Protein AF-0000000084444854 (afdb_homodimer)

Solvent-accessible surface area (backbone atoms only — not comparable to full-atom values): 15148 Å² total; per-residue (Å²): 129,87,71,77,66,32,36,63,77,62,38,41,63,84,70,70,62,35,53,44,76,38,31,37,17,56,52,34,39,50,26,59,75,70,32,40,51,60,35,47,22,41,43,48,81,48,72,63,18,34,37,36,54,61,34,46,37,55,63,28,33,34,64,50,42,51,25,71,71,42,32,32,62,78,41,35,44,68,79,58,69,66,44,46,37,80,36,42,50,64,59,51,50,51,50,23,60,76,65,59,43,58,61,30,48,18,23,44,96,87,64,28,52,55,26,38,38,39,48,50,56,47,42,61,63,69,48,49,90,54,60,71,54,36,53,54,45,47,44,62,51,45,42,69,24,112,126,87,70,79,64,33,34,63,75,65,40,42,63,85,70,70,61,36,53,44,77,36,32,35,16,57,52,33,38,51,25,58,74,70,40,39,48,61,35,46,23,41,44,49,80,47,72,63,19,34,36,36,55,62,33,45,37,54,63,26,32,35,66,49,43,52,26,71,70,44,33,32,61,79,42,36,45,68,78,58,68,66,45,47,36,80,36,41,51,64,57,51,50,50,51,23,56,76,66,50,42,57,61,29,49,18,22,44,96,85,61,26,52,54,26,38,39,39,48,46,55,47,41,60,63,68,50,55,88,56,58,72,54,37,52,53,44,43,49,60,49,42,39,69,30,106

Secondary structure (DSSP, 8-state):
-----BGGGTSB-----B-TTSBHHHHHHHHHHHT-SEEEEE-SS-EEEEEEHHHHIIIIITTT--TTTSBGGGTSBSSPP-EETTSBHHHHHHHHHHHT-SEEEEE-TTS-EEEEEEHHHHHHHHS-S-HHHHHHHHHHHHTTT-/-----BGGGTSB-----B-TTSBHHHHHHHHHHHT-SEEEEE-SS-EEEEEEHHHHIIIIITTT--TTTSBGGGTSBSSPP-EETTSBHHHHHHHHHHHT-SEEEEE-TTS-EEEEEEHHHHHHHHS-S-HHHHHHHHHHHHTTT-

InterPro domains:
  IPR000644 CBS domain [PF00571] (7-60)
  IPR000644 CBS domain [PF00571] (72-126)
  IPR000644 CBS domain [PS51371] (11-67)
  IPR000644 CBS domain [PS51371] (76-133)
  IPR000644 CBS domain [SM00116] (14-61)
  IPR000644 CBS domain [SM00116] (79-127)
  IPR046342 CBS domain superfamily [G3DSA:3.10.580.10] (1-144)
  IPR046342 CBS domain superfamily [SSF54631] (5-126)
  IPR051257 Diverse Function CBS-Domain-Containing Protein [PTHR43080] (5-129)

Sequence (292 aa):
MSAALRVTDIMATEVEFVAPDAPVREAAELMGEIEVGALPVGSPERLEGIVTDRDILYRLVARGLDPNRIQVREVMSRPAVTCREGDTLHAAMDLMAAHHLRRLPVTNEAGQVAGWLTLADLSRHLLVEDAPLQEALRRLTEGGEAMSAALRVTDIMATEVEFVAPDAPVREAAELMGEIEVGALPVGSPERLEGIVTDRDILYRLVARGLDPNRIQVREVMSRPAVTCREGDTLHAAMDLMAAHHLRRLPVTNEAGQVAGWLTLADLSRHLLVEDAPLQEALRRLTEGGEA

Radius of gyration: 19.45 Å; Cα contacts (8 Å, |Δi|>4): 589; chains: 2; bounding box: 60×56×34 Å

Nearest PDB structures (foldseek):
  4fry-assembly1_A  TM=9.351E-01  e=1.975E-11  Burkholderia ambifaria MC40-6
  5nmu-assembly1_C-2  TM=8.456E-01  e=1.222E-11  Microcystis aeruginosa PCC 7806
  2rc3-assembly1_D  TM=9.375E-01  e=1.544E-10  Nitrosomonas europaea ATCC 19718
  2p9m-assembly1_A  TM=9.016E-01  e=7.264E-11  Methanocaldococcus jannaschii DSM 2661
  2p9m-assembly2_C  TM=9.072E-01  e=1.654E-10  Methanocaldococcus jannaschii DSM 2661

pLDDT: mean 85.99, std 18.76, range [28.3, 98.88]

Structure (mmCIF, N/CA/C/O backbone):
data_AF-0000000084444854-model_v1
#
loop_
_entity.id
_entity.type
_entity.pdbx_description
1 polymer 'CBS domain-containing protein'
#
loop_
_atom_site.group_PDB
_atom_site.id
_atom_site.type_symbol
_atom_site.label_atom_id
_atom_site.labe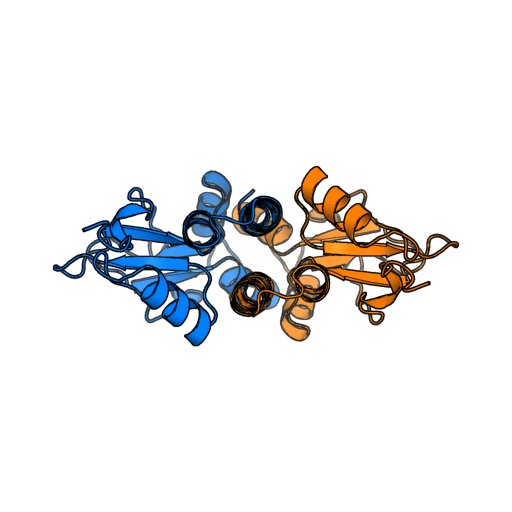l_alt_id
_atom_site.label_comp_id
_atom_site.label_asym_id
_atom_site.label_entity_id
_atom_site.label_seq_id
_atom_site.pdbx_PDB_ins_code
_atom_site.Cartn_x
_atom_site.Cartn_y
_atom_site.Cartn_z
_atom_site.occupancy
_atom_site.B_iso_or_equiv
_atom_site.auth_seq_id
_atom_site.auth_comp_id
_atom_site.auth_asym_id
_atom_site.auth_atom_id
_atom_site.pdbx_PDB_model_num
ATOM 1 N N . MET A 1 1 ? 19.281 33.062 8.508 1 38.41 1 MET A N 1
ATOM 2 C CA . MET A 1 1 ? 19.156 31.844 9.305 1 38.41 1 MET A CA 1
ATOM 3 C C . MET A 1 1 ? 18.297 30.812 8.594 1 38.41 1 MET A C 1
ATOM 5 O O . MET A 1 1 ? 17.172 31.109 8.188 1 38.41 1 MET A O 1
ATOM 9 N N . SER A 1 2 ? 18.719 29.906 7.777 1 46.72 2 SER A N 1
ATOM 10 C CA . SER A 1 2 ? 18.031 29 6.855 1 46.72 2 SER A CA 1
ATOM 11 C C . SER A 1 2 ? 16.953 28.188 7.57 1 46.72 2 SER A C 1
ATOM 13 O O . SER A 1 2 ? 17.25 27.406 8.477 1 46.72 2 SER A O 1
ATOM 15 N N . ALA A 1 3 ? 15.805 28.797 7.992 1 59.06 3 ALA A N 1
ATOM 16 C CA . ALA A 1 3 ? 14.773 28.266 8.883 1 59.06 3 ALA A CA 1
ATOM 17 C C . ALA A 1 3 ? 14.453 26.812 8.555 1 59.06 3 ALA A C 1
ATOM 19 O O . ALA A 1 3 ? 14.531 26.391 7.398 1 59.06 3 ALA A O 1
ATOM 20 N N . ALA A 1 4 ? 14.703 25.891 9.492 1 76.38 4 ALA A N 1
ATOM 21 C CA . ALA A 1 4 ? 14.422 24.469 9.352 1 76.38 4 ALA A CA 1
ATOM 22 C C . ALA A 1 4 ? 13.047 24.234 8.734 1 76.38 4 ALA A C 1
ATOM 24 O O . ALA A 1 4 ? 12.078 24.922 9.086 1 76.38 4 ALA A O 1
ATOM 25 N N . LEU A 1 5 ? 12.938 23.562 7.613 1 86.69 5 LEU A N 1
ATOM 26 C CA . LEU A 1 5 ? 11.695 23.25 6.926 1 86.69 5 LEU A CA 1
ATOM 27 C C . LEU A 1 5 ? 10.656 22.703 7.906 1 86.69 5 LEU A C 1
ATOM 29 O O . LEU A 1 5 ? 11 21.969 8.844 1 86.69 5 LEU A O 1
ATOM 33 N N . ARG A 1 6 ? 9.477 23.312 7.738 1 95.5 6 ARG A N 1
ATOM 34 C CA . ARG A 1 6 ? 8.344 22.844 8.531 1 95.5 6 ARG A CA 1
ATOM 35 C C . ARG A 1 6 ? 7.367 22.047 7.684 1 95.5 6 ARG A C 1
ATOM 37 O O . ARG A 1 6 ? 7.48 22.016 6.453 1 95.5 6 ARG A O 1
ATOM 44 N N . VAL A 1 7 ? 6.441 21.344 8.312 1 96.56 7 VAL A N 1
ATOM 45 C CA . VAL A 1 7 ? 5.43 20.516 7.652 1 96.56 7 VAL A CA 1
ATOM 46 C C . VAL A 1 7 ? 4.645 21.359 6.656 1 96.56 7 VAL A C 1
ATOM 48 O O . VAL A 1 7 ? 4.383 20.938 5.531 1 96.56 7 VAL A O 1
ATOM 51 N N . THR A 1 8 ? 4.375 22.578 7.039 1 96.19 8 THR A N 1
ATOM 52 C CA . THR A 1 8 ? 3.59 23.469 6.203 1 96.19 8 THR A CA 1
ATOM 53 C C . THR A 1 8 ? 4.305 23.75 4.879 1 96.19 8 THR A C 1
ATOM 55 O O . THR A 1 8 ? 3.67 24.094 3.887 1 96.19 8 THR A O 1
ATOM 58 N N . ASP A 1 9 ? 5.57 23.578 4.84 1 94.81 9 ASP A N 1
ATOM 59 C CA . ASP A 1 9 ? 6.367 23.891 3.662 1 94.81 9 ASP A CA 1
ATOM 60 C C . ASP A 1 9 ? 6.23 22.812 2.594 1 94.81 9 ASP A C 1
ATOM 62 O O . ASP A 1 9 ? 6.527 23.047 1.421 1 94.81 9 ASP A O 1
ATOM 66 N N . ILE A 1 10 ? 5.758 21.625 2.998 1 93.06 10 ILE A N 1
ATOM 67 C CA . ILE A 1 10 ? 5.855 20.547 2.008 1 93.06 10 ILE A CA 1
ATOM 68 C C . ILE A 1 10 ? 4.523 19.812 1.908 1 93.06 10 ILE A C 1
ATOM 70 O O . ILE A 1 10 ? 4.301 19.047 0.972 1 93.06 10 ILE A O 1
ATOM 74 N N . MET A 1 11 ? 3.641 19.984 2.811 1 95.31 11 MET A N 1
ATOM 75 C CA . MET A 1 11 ? 2.369 19.266 2.824 1 95.31 11 MET A CA 1
ATOM 76 C C . MET A 1 11 ? 1.513 19.656 1.623 1 95.31 11 MET A C 1
ATOM 78 O O . MET A 1 11 ? 1.654 20.766 1.085 1 95.31 11 MET A O 1
ATOM 82 N N . ALA A 1 12 ? 0.679 18.688 1.147 1 95.19 12 ALA A N 1
ATOM 83 C CA . ALA A 1 12 ? -0.389 19.047 0.22 1 95.19 12 ALA A CA 1
ATOM 84 C C . ALA A 1 12 ? -1.514 19.797 0.94 1 95.19 12 ALA A C 1
ATOM 86 O O . ALA A 1 12 ? -1.865 19.453 2.07 1 95.19 12 ALA A O 1
ATOM 87 N N . THR A 1 13 ? -2.1 20.766 0.287 1 95.81 13 THR A N 1
ATOM 88 C CA . THR A 1 13 ? -3.125 21.562 0.951 1 95.81 13 THR A CA 1
ATOM 89 C C . THR A 1 13 ? -4.516 21.172 0.457 1 95.81 13 THR A C 1
ATOM 91 O O . THR A 1 13 ? -5.52 21.516 1.083 1 95.81 13 THR A O 1
ATOM 94 N N . GLU A 1 14 ? -4.625 20.531 -0.679 1 94.81 14 GLU A N 1
ATOM 95 C CA . GLU A 1 14 ? -5.898 19.984 -1.146 1 94.81 14 GLU A CA 1
ATOM 96 C C . GLU A 1 14 ? -6.129 18.578 -0.606 1 94.81 14 GLU A C 1
ATOM 98 O O . GLU A 1 14 ? -5.527 17.625 -1.091 1 94.81 14 GLU A O 1
ATOM 103 N N . VAL A 1 15 ? -7.012 18.562 0.347 1 96.94 15 VAL A N 1
ATOM 104 C CA . VAL A 1 15 ? -7.273 17.297 1.019 1 96.94 15 VAL A CA 1
ATOM 105 C C . VAL A 1 15 ? -8.695 16.828 0.704 1 96.94 15 VAL A C 1
ATOM 107 O O . VAL A 1 15 ? -9.656 17.562 0.904 1 96.94 15 VAL A O 1
ATOM 110 N N . GLU A 1 16 ? -8.805 15.641 0.199 1 97.38 16 GLU A N 1
ATOM 111 C CA . GLU A 1 16 ? -10.117 15.031 -0.026 1 97.38 16 GLU A CA 1
ATOM 112 C C . GLU A 1 16 ? -10.539 14.172 1.165 1 97.38 16 GLU A C 1
ATOM 114 O O . GLU A 1 16 ? -9.734 13.406 1.704 1 97.38 16 GLU A O 1
ATOM 119 N N . PHE A 1 17 ? -11.789 14.359 1.522 1 98.44 17 PHE A N 1
ATOM 120 C CA . PHE A 1 17 ? -12.359 13.617 2.641 1 98.44 17 PHE A CA 1
ATOM 121 C C . PHE A 1 17 ? -13.406 12.625 2.15 1 98.44 17 PHE A C 1
ATOM 123 O O . PHE A 1 17 ? -13.969 12.797 1.065 1 98.44 17 PHE A O 1
ATOM 130 N N . VAL A 1 18 ? -13.617 11.609 2.959 1 98.69 18 VAL A N 1
ATOM 131 C CA . VAL A 1 18 ? -14.75 10.719 2.738 1 98.69 18 VAL A CA 1
ATOM 132 C C . VAL A 1 18 ? -15.68 10.758 3.951 1 98.69 18 VAL A C 1
ATOM 134 O O . VAL A 1 18 ? -15.227 10.898 5.086 1 98.69 18 VAL A O 1
ATOM 137 N N . ALA A 1 19 ? -16.969 10.68 3.682 1 98.75 19 ALA A N 1
ATOM 138 C CA . ALA A 1 19 ? -17.953 10.68 4.762 1 98.75 19 ALA A CA 1
ATOM 139 C C . ALA A 1 19 ? -17.938 9.359 5.527 1 98.75 19 ALA A C 1
ATOM 141 O O . ALA A 1 19 ? -17.797 8.289 4.926 1 98.75 19 ALA A O 1
ATOM 142 N N . PRO A 1 20 ? -18.078 9.43 6.891 1 98.56 20 PRO A N 1
ATOM 143 C CA . PRO A 1 20 ? -18.062 8.195 7.676 1 98.56 20 PRO A CA 1
ATOM 144 C C . PRO A 1 20 ? -19.203 7.246 7.301 1 98.56 20 PRO A C 1
ATOM 146 O O . PRO A 1 20 ? -19.062 6.027 7.453 1 98.56 20 PRO A O 1
ATOM 149 N N . ASP A 1 21 ? -20.25 7.785 6.742 1 98.62 21 ASP A N 1
ATOM 150 C CA . ASP A 1 21 ? -21.422 6.957 6.453 1 98.62 21 ASP A CA 1
ATOM 151 C C . ASP A 1 21 ? -21.438 6.527 4.988 1 98.62 21 ASP A C 1
ATOM 153 O O . ASP A 1 21 ? -22.328 5.785 4.566 1 98.62 21 ASP A O 1
ATOM 157 N N . ALA A 1 22 ? -20.5 6.996 4.211 1 98.69 22 ALA A N 1
ATOM 158 C CA . ALA A 1 22 ? -20.391 6.551 2.824 1 98.69 22 ALA A CA 1
ATOM 159 C C . ALA A 1 22 ? -20.062 5.062 2.752 1 98.69 22 ALA A C 1
ATOM 161 O O . ALA A 1 22 ? -19.391 4.527 3.627 1 98.69 22 ALA A O 1
ATOM 162 N N . PRO A 1 23 ? -20.625 4.359 1.729 1 98.88 23 PRO A N 1
ATOM 163 C CA . PRO A 1 23 ? -20.141 2.99 1.511 1 98.88 23 PRO A CA 1
ATOM 164 C C . PRO A 1 23 ? -18.641 2.926 1.242 1 98.88 23 PRO A C 1
ATOM 166 O O . PRO A 1 23 ? -18.094 3.811 0.582 1 98.88 23 PRO A O 1
ATOM 169 N N . VAL A 1 24 ? -18.031 1.882 1.734 1 98.88 24 VAL A N 1
ATOM 170 C CA . VAL A 1 24 ? -16.594 1.704 1.553 1 98.88 24 VAL A CA 1
ATOM 171 C C . VAL A 1 24 ? -16.25 1.725 0.064 1 98.88 24 VAL A C 1
ATOM 173 O O . VAL A 1 24 ? -15.195 2.223 -0.331 1 98.88 24 VAL A O 1
ATOM 176 N N . ARG A 1 25 ? -17.125 1.288 -0.805 1 98.88 25 ARG A N 1
ATOM 177 C CA . ARG A 1 25 ? -16.922 1.335 -2.25 1 98.88 25 ARG A CA 1
ATOM 178 C C . ARG A 1 25 ? -16.562 2.744 -2.711 1 98.88 25 ARG A C 1
ATOM 180 O O . ARG A 1 25 ? -15.688 2.922 -3.555 1 98.88 25 ARG A O 1
ATOM 187 N N . GLU A 1 26 ? -17.219 3.699 -2.168 1 98.75 26 GLU A N 1
ATOM 188 C CA . GLU A 1 26 ? -16.984 5.082 -2.57 1 98.75 26 GLU A CA 1
ATOM 189 C C . GLU A 1 26 ? -15.594 5.555 -2.152 1 98.75 26 GLU A C 1
ATOM 191 O O . GLU A 1 26 ? -14.945 6.316 -2.877 1 98.75 26 GLU A O 1
ATOM 196 N N . ALA A 1 27 ? -15.227 5.156 -0.968 1 98.75 27 ALA A N 1
ATOM 197 C CA . ALA A 1 27 ? -13.859 5.457 -0.541 1 98.75 27 ALA A CA 1
ATOM 198 C C . ALA A 1 27 ? -12.844 4.863 -1.506 1 98.75 27 ALA A C 1
ATOM 200 O O . ALA A 1 27 ? -11.891 5.539 -1.908 1 98.75 27 ALA A O 1
ATOM 201 N N . ALA A 1 28 ? -13.047 3.625 -1.881 1 98.62 28 ALA A N 1
ATOM 202 C CA . ALA A 1 28 ? -12.141 2.945 -2.805 1 98.62 28 ALA A CA 1
ATOM 203 C C . ALA A 1 28 ? -12.117 3.639 -4.164 1 98.62 28 ALA A C 1
ATOM 205 O O . ALA A 1 28 ? -11.062 3.795 -4.773 1 98.62 28 ALA A O 1
ATOM 206 N N . GLU A 1 29 ? -13.281 4.035 -4.645 1 98.5 29 GLU A N 1
ATOM 207 C CA . GLU A 1 29 ? -13.367 4.777 -5.898 1 98.5 29 GLU A CA 1
ATOM 208 C C . GLU A 1 29 ? -12.562 6.07 -5.832 1 98.5 29 GLU A C 1
ATOM 210 O O . GLU A 1 29 ? -11.789 6.375 -6.746 1 98.5 29 GLU A O 1
ATOM 215 N N . LEU A 1 30 ? -12.789 6.777 -4.773 1 97.88 30 LEU A N 1
ATOM 216 C CA . LEU A 1 30 ? -12.094 8.047 -4.586 1 97.88 30 LEU A CA 1
ATOM 217 C C . LEU A 1 30 ? -10.586 7.836 -4.512 1 97.88 30 LEU A C 1
ATOM 219 O O . LEU A 1 30 ? -9.82 8.586 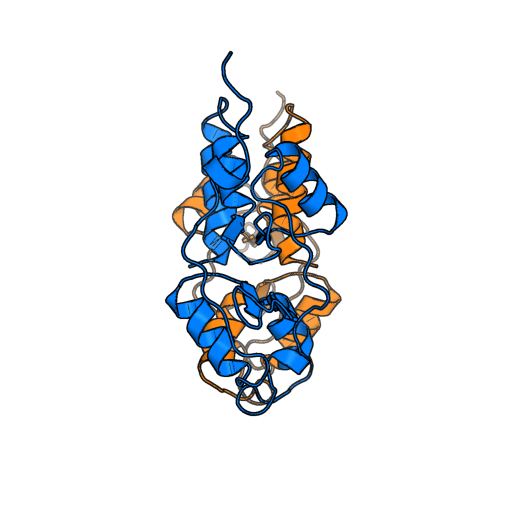-5.121 1 97.88 30 LEU A O 1
ATOM 223 N N . MET A 1 31 ? -10.141 6.832 -3.791 1 95.69 31 MET A N 1
ATOM 224 C CA . MET A 1 31 ? -8.719 6.5 -3.709 1 95.69 31 MET A CA 1
ATOM 225 C C . MET A 1 31 ? -8.141 6.238 -5.098 1 95.69 31 MET A C 1
ATOM 227 O O . MET A 1 31 ? -7.027 6.68 -5.402 1 95.69 31 MET A O 1
ATOM 231 N N . GLY A 1 32 ? -8.914 5.5 -5.855 1 92.56 32 GLY A N 1
ATOM 232 C CA . GLY A 1 32 ? -8.484 5.234 -7.219 1 92.56 32 GLY A CA 1
ATOM 233 C C . GLY A 1 32 ? -8.398 6.484 -8.07 1 92.56 32 GLY A C 1
ATOM 234 O O . GLY A 1 32 ? -7.441 6.656 -8.836 1 92.56 32 GLY A O 1
ATOM 235 N N . GLU A 1 33 ? -9.305 7.363 -7.98 1 93.31 33 GLU A N 1
ATOM 236 C CA . GLU A 1 33 ? -9.398 8.586 -8.773 1 93.31 33 GLU A CA 1
ATOM 237 C C . GLU A 1 33 ? -8.211 9.508 -8.5 1 93.31 33 GLU A C 1
ATOM 239 O O . GLU A 1 33 ? -7.66 10.109 -9.422 1 93.31 33 GLU A O 1
ATOM 244 N N . ILE A 1 34 ? -7.848 9.555 -7.254 1 89.62 34 ILE A N 1
ATOM 245 C CA . ILE A 1 34 ? -6.816 10.531 -6.914 1 89.62 34 ILE A CA 1
ATOM 246 C C . ILE A 1 34 ? -5.508 9.82 -6.602 1 89.62 34 ILE A C 1
ATOM 248 O O . ILE A 1 34 ? -4.551 10.438 -6.129 1 89.62 34 ILE A O 1
ATOM 252 N N . GLU A 1 35 ? -5.516 8.547 -6.723 1 86.31 35 GLU A N 1
ATOM 253 C CA . GLU A 1 35 ? -4.328 7.699 -6.648 1 86.31 35 GLU A CA 1
ATOM 254 C C . GLU A 1 35 ? -3.676 7.789 -5.273 1 86.31 35 GLU A C 1
ATOM 256 O O . GLU A 1 35 ? -2.467 8.008 -5.168 1 86.31 35 GLU A O 1
ATOM 261 N N . VAL A 1 36 ? -4.457 7.59 -4.266 1 87.19 36 VAL A N 1
ATOM 262 C CA . VAL A 1 36 ? -3.961 7.516 -2.895 1 87.19 36 VAL A CA 1
ATOM 263 C C . VAL A 1 36 ? -4.465 6.238 -2.227 1 87.19 36 VAL A C 1
ATOM 265 O O . VAL A 1 36 ? -5.441 5.637 -2.682 1 87.19 36 VAL A O 1
ATOM 268 N N . GLY A 1 37 ? -3.818 5.812 -1.13 1 90.88 37 GLY A N 1
ATOM 269 C CA . GLY A 1 37 ? -4.191 4.602 -0.413 1 90.88 37 GLY A CA 1
ATOM 270 C C . GLY A 1 37 ? -4.828 4.883 0.936 1 90.88 37 GLY A C 1
ATOM 271 O O . GLY A 1 37 ? -4.969 3.977 1.76 1 90.88 37 GLY A O 1
ATOM 272 N N . ALA A 1 38 ? -5.094 6.16 1.159 1 94.88 38 ALA A N 1
ATOM 273 C CA . ALA A 1 38 ? -5.711 6.551 2.424 1 94.88 38 ALA A CA 1
ATOM 274 C C . ALA A 1 38 ? -6.527 7.832 2.264 1 94.88 38 ALA A C 1
ATOM 276 O O . ALA A 1 38 ? -6.207 8.68 1.427 1 94.88 38 ALA A O 1
ATOM 277 N N . LEU A 1 39 ? -7.547 7.922 3.045 1 97.06 39 LEU A N 1
ATOM 278 C CA . LEU A 1 39 ? -8.383 9.117 3.09 1 97.06 39 LEU A CA 1
ATOM 279 C C . LEU A 1 39 ? -8.703 9.5 4.531 1 97.06 39 LEU A C 1
ATOM 281 O O . LEU A 1 39 ? -8.984 8.633 5.359 1 97.06 39 LEU A O 1
ATOM 285 N N . PRO A 1 40 ? -8.578 10.781 4.852 1 98.19 40 PRO A N 1
ATOM 286 C CA . PRO A 1 40 ? -9.211 11.211 6.102 1 98.19 40 PRO A CA 1
ATOM 287 C C . PRO A 1 40 ? -10.734 11.086 6.059 1 98.19 40 PRO A C 1
ATOM 289 O O . PRO A 1 40 ? -11.344 11.312 5.012 1 98.19 40 PRO A O 1
ATOM 292 N N . VAL A 1 41 ? -11.344 10.711 7.176 1 98.75 41 VAL A N 1
ATOM 293 C CA . VAL A 1 41 ? -12.789 10.516 7.273 1 98.75 41 VAL A CA 1
ATOM 294 C C . VAL A 1 41 ? -13.422 11.688 8.023 1 98.75 41 VAL A C 1
ATOM 296 O O . VAL A 1 41 ? -12.992 12.031 9.125 1 98.75 41 VAL A O 1
ATOM 299 N N . GLY A 1 42 ? -14.43 12.312 7.461 1 98.38 42 GLY A N 1
ATOM 300 C CA . GLY A 1 42 ? -15.102 13.453 8.07 1 98.38 42 GLY A CA 1
ATOM 301 C C . GLY A 1 42 ? -14.969 14.727 7.258 1 98.38 42 GLY A C 1
ATOM 302 O O . GLY A 1 42 ? -15.297 14.758 6.07 1 98.38 42 GLY A O 1
ATOM 303 N N . SER A 1 43 ? -14.477 15.805 7.91 1 98 43 SER A N 1
ATOM 304 C CA . SER A 1 43 ? -14.281 17.125 7.332 1 98 43 SER A CA 1
ATOM 305 C C . SER A 1 43 ? -13.078 17.828 7.938 1 98 43 SER A C 1
ATOM 307 O O . SER A 1 43 ? -12.484 17.344 8.898 1 98 43 SER A O 1
ATOM 309 N N . PRO A 1 44 ? -12.695 18.938 7.273 1 97.5 44 PRO A N 1
ATOM 310 C CA . PRO A 1 44 ? -11.578 19.688 7.859 1 97.5 44 PRO A CA 1
ATOM 311 C C . PRO A 1 44 ? -11.82 20.047 9.32 1 97.5 44 PRO A C 1
ATOM 313 O O . PRO A 1 44 ? -10.883 20 10.133 1 97.5 44 PRO A O 1
ATOM 316 N N . GLU A 1 45 ? -13.055 20.328 9.672 1 97.62 45 GLU A N 1
ATOM 317 C CA . GLU A 1 45 ? -13.383 20.781 11.016 1 97.62 45 GLU A CA 1
ATOM 318 C C . GLU A 1 45 ? -13.594 19.609 11.969 1 97.62 45 GLU A C 1
ATOM 320 O O . GLU A 1 45 ? -13.508 19.766 13.188 1 97.62 45 GLU A O 1
ATOM 325 N N . ARG A 1 46 ? -13.93 18.5 11.406 1 97.06 46 ARG A N 1
ATOM 326 C CA . ARG A 1 46 ? -14.258 17.328 12.211 1 97.06 46 ARG A CA 1
ATOM 327 C C . ARG A 1 46 ? -13.633 16.062 11.633 1 97.06 46 ARG A C 1
ATOM 329 O O . ARG A 1 46 ? -14.289 15.32 10.898 1 97.06 46 ARG A O 1
ATOM 336 N N . LEU A 1 47 ? -12.398 15.82 11.984 1 98 47 LEU A N 1
ATOM 337 C CA . LEU A 1 47 ? -11.68 14.617 11.586 1 98 47 LEU A CA 1
ATOM 338 C C . LEU A 1 47 ? -12.062 13.438 12.469 1 98 47 LEU A C 1
ATOM 340 O O . LEU A 1 47 ? -11.766 13.43 13.672 1 98 47 LEU A O 1
ATOM 344 N N . GLU A 1 48 ? -12.695 12.398 11.938 1 97.56 48 GLU A N 1
ATOM 345 C CA . GLU A 1 48 ? -13.211 11.297 12.734 1 97.56 48 GLU A CA 1
ATOM 346 C C . GLU A 1 48 ? -12.266 10.094 12.688 1 97.56 48 GLU A C 1
ATOM 348 O O . GLU A 1 48 ? -12.32 9.227 13.562 1 97.56 48 GLU A O 1
ATOM 353 N N . GLY A 1 49 ? -11.461 10 11.68 1 97.62 49 GLY A N 1
ATOM 354 C CA . GLY A 1 49 ? -10.547 8.883 11.516 1 97.62 49 GLY A CA 1
ATOM 355 C C . GLY A 1 49 ? -9.828 8.891 10.18 1 97.62 49 GLY A C 1
ATOM 356 O O . GLY A 1 49 ? -9.781 9.922 9.5 1 97.62 49 GLY A O 1
ATOM 357 N N . ILE A 1 50 ? -9.141 7.805 9.922 1 97.81 50 ILE A N 1
ATOM 358 C CA . ILE A 1 50 ? -8.477 7.566 8.641 1 97.81 50 ILE A CA 1
ATOM 359 C C . ILE A 1 50 ? -8.828 6.172 8.133 1 97.81 50 ILE A C 1
ATOM 361 O O . ILE A 1 50 ? -8.891 5.215 8.906 1 97.81 50 ILE A O 1
ATOM 365 N N . VAL A 1 51 ? -9.133 6.066 6.848 1 97.69 51 VAL A N 1
ATOM 366 C CA . VAL A 1 51 ? -9.32 4.758 6.227 1 97.69 51 VAL A CA 1
ATOM 367 C C . VAL A 1 51 ? -8.227 4.523 5.18 1 97.69 51 VAL A C 1
ATOM 369 O O . VAL A 1 51 ? -7.945 5.402 4.363 1 97.69 51 VAL A O 1
ATOM 372 N N . THR A 1 52 ? -7.594 3.395 5.312 1 95 52 THR A N 1
ATOM 373 C CA . THR A 1 52 ? -6.527 3.041 4.379 1 95 52 THR A CA 1
ATOM 374 C C . THR A 1 52 ? -6.938 1.855 3.512 1 95 52 THR A C 1
ATOM 376 O O . THR A 1 52 ? -7.91 1.164 3.818 1 95 52 THR A O 1
ATOM 379 N N . ASP A 1 53 ? -6.262 1.721 2.434 1 93.56 53 ASP A N 1
ATOM 380 C CA . ASP A 1 53 ? -6.473 0.543 1.597 1 93.56 53 ASP A CA 1
ATOM 381 C C . ASP A 1 53 ? -6.25 -0.742 2.391 1 93.56 53 ASP A C 1
ATOM 383 O O . ASP A 1 53 ? -6.957 -1.732 2.191 1 93.56 53 ASP A O 1
ATOM 387 N N . ARG A 1 54 ? -5.379 -0.695 3.342 1 92.06 54 ARG A N 1
ATOM 388 C CA . ARG A 1 54 ? -5.141 -1.858 4.191 1 92.06 54 ARG A CA 1
ATOM 389 C C . ARG A 1 54 ? -6.336 -2.123 5.105 1 92.06 54 ARG A C 1
ATOM 391 O O . ARG A 1 54 ? -6.711 -3.275 5.324 1 92.06 54 ARG A O 1
ATOM 398 N N . ASP A 1 55 ? -6.855 -1.113 5.684 1 95.38 55 ASP A N 1
ATOM 399 C CA . ASP A 1 55 ? -8.078 -1.275 6.469 1 95.38 55 ASP A CA 1
ATOM 400 C C . ASP A 1 55 ? -9.148 -2.012 5.668 1 95.38 55 ASP A C 1
ATOM 402 O O . ASP A 1 55 ? -9.773 -2.947 6.172 1 95.38 55 ASP A O 1
ATOM 406 N N . ILE A 1 56 ? -9.289 -1.524 4.43 1 98.06 56 ILE A N 1
ATOM 407 C CA . ILE A 1 56 ? -10.32 -2.074 3.559 1 98.06 56 ILE A CA 1
ATOM 408 C C . ILE A 1 56 ? -10.008 -3.533 3.238 1 98.06 56 ILE A C 1
ATOM 410 O O . ILE A 1 56 ? -10.891 -4.391 3.277 1 98.06 56 ILE A O 1
ATOM 414 N N . LEU A 1 57 ? -8.773 -3.807 2.996 1 97.44 57 LEU A N 1
ATOM 415 C CA . LEU A 1 57 ? -8.367 -5.168 2.678 1 97.44 57 LEU A CA 1
ATOM 416 C C . LEU A 1 57 ? -8.641 -6.105 3.848 1 97.44 57 LEU A C 1
ATOM 418 O O . LEU A 1 57 ? -9.273 -7.152 3.676 1 97.44 57 LEU A O 1
ATOM 422 N N . TYR A 1 58 ? -8.305 -5.715 5.066 1 95.94 58 TYR A N 1
ATOM 423 C CA . TYR A 1 58 ? -8.336 -6.602 6.227 1 95.94 58 TYR A CA 1
ATOM 424 C C . TYR A 1 58 ? -9.719 -6.625 6.863 1 95.94 58 TYR A C 1
ATOM 426 O O . TYR A 1 58 ? -10.18 -7.676 7.312 1 95.94 58 TYR A O 1
ATOM 434 N N . ARG A 1 59 ? -10.336 -5.539 6.84 1 97.69 59 ARG A N 1
ATOM 435 C CA . ARG A 1 59 ? -11.547 -5.441 7.645 1 97.69 59 ARG A CA 1
ATOM 436 C C . ARG A 1 59 ? -12.797 -5.586 6.781 1 97.69 59 ARG A C 1
ATOM 438 O O . ARG A 1 59 ? -13.906 -5.719 7.301 1 97.69 59 ARG A O 1
ATOM 445 N N . LEU A 1 60 ? -12.641 -5.559 5.5 1 98.75 60 LEU A N 1
ATOM 446 C CA . LEU A 1 60 ? -13.789 -5.734 4.621 1 98.75 60 LEU A CA 1
ATOM 447 C C . LEU A 1 60 ? -13.609 -6.961 3.73 1 98.75 60 LEU A C 1
ATOM 449 O O . LEU A 1 60 ? -14.391 -7.91 3.812 1 98.75 60 LEU A O 1
ATOM 453 N N . VAL A 1 61 ? -12.547 -6.938 2.916 1 98.75 61 VAL A N 1
ATOM 454 C CA . VAL A 1 61 ? -12.391 -7.965 1.892 1 98.75 61 VAL A CA 1
ATOM 455 C C . VAL A 1 61 ? -12.117 -9.312 2.551 1 98.75 61 VAL A C 1
ATOM 457 O O . VAL A 1 61 ? -12.773 -10.312 2.236 1 98.75 61 VAL A O 1
ATOM 460 N N . ALA A 1 62 ? -11.172 -9.344 3.494 1 98.56 62 ALA A N 1
ATOM 461 C CA . ALA A 1 62 ? -10.781 -10.594 4.148 1 98.56 62 ALA A CA 1
ATOM 462 C C . ALA A 1 62 ? -11.938 -11.172 4.961 1 98.56 62 ALA A C 1
ATOM 464 O O . ALA A 1 62 ? -11.969 -12.367 5.246 1 98.56 62 ALA A O 1
ATOM 465 N N . ARG A 1 63 ? -12.852 -10.336 5.301 1 98.44 63 ARG A N 1
ATOM 466 C CA . ARG A 1 63 ? -14 -10.773 6.094 1 98.44 63 ARG A CA 1
ATOM 467 C C . ARG A 1 63 ? -15.195 -11.094 5.199 1 98.44 63 ARG A C 1
ATOM 469 O O . ARG A 1 63 ? -16.266 -11.469 5.691 1 98.44 63 ARG A O 1
ATOM 476 N N . GLY A 1 64 ? -15.023 -10.953 3.945 1 98.5 64 GLY A N 1
ATOM 477 C CA . GLY A 1 64 ? -16.047 -11.305 2.979 1 98.5 64 GLY A CA 1
ATOM 478 C C . GLY A 1 64 ? -17.25 -10.375 3.01 1 98.5 64 GLY A C 1
ATOM 479 O O . GLY A 1 64 ? -18.375 -10.789 2.73 1 98.5 64 GLY A O 1
ATOM 480 N N . LEU A 1 65 ? -17.031 -9.07 3.357 1 98.62 65 LEU A N 1
ATOM 481 C CA . LEU A 1 65 ? -18.141 -8.141 3.529 1 98.62 65 LEU A CA 1
ATOM 482 C C . LEU A 1 65 ? -18.438 -7.395 2.229 1 98.62 65 LEU A C 1
ATOM 484 O O . LEU A 1 65 ? -17.578 -7.332 1.342 1 98.62 65 LEU A O 1
ATOM 488 N N . ASP A 1 66 ? -19.641 -6.906 2.127 1 98.44 66 ASP A N 1
ATOM 489 C CA . ASP A 1 66 ? -20.125 -6.23 0.928 1 98.44 66 ASP A CA 1
ATOM 490 C C . ASP A 1 66 ? -19.719 -4.762 0.917 1 98.44 66 ASP A C 1
ATOM 492 O O . ASP A 1 66 ? -20.219 -3.965 1.717 1 98.44 66 ASP A O 1
ATOM 496 N N . PRO A 1 67 ? -18.875 -4.328 -0.089 1 98.62 67 PRO A N 1
ATOM 497 C CA . PRO A 1 67 ? -18.375 -2.949 -0.086 1 98.62 67 PRO A CA 1
ATOM 498 C C . PRO A 1 67 ? -19.484 -1.93 -0.363 1 98.62 67 PRO A C 1
ATOM 500 O O . PRO A 1 67 ? -19.281 -0.731 -0.149 1 98.62 67 PRO A O 1
ATOM 503 N N . ASN A 1 68 ? -20.625 -2.34 -0.877 1 98.56 68 ASN A N 1
ATOM 504 C CA . ASN A 1 68 ? -21.734 -1.448 -1.156 1 98.56 68 ASN A CA 1
ATOM 505 C C . ASN A 1 68 ? -22.547 -1.148 0.105 1 98.56 68 ASN A C 1
ATOM 507 O O . ASN A 1 68 ? -23.328 -0.193 0.138 1 98.56 68 ASN A O 1
ATOM 511 N N . ARG A 1 69 ? -22.328 -2.004 1.139 1 98.31 69 ARG A N 1
ATOM 512 C CA . ARG A 1 69 ? -23.203 -1.917 2.312 1 98.31 69 ARG A CA 1
ATOM 513 C C . ARG A 1 69 ? -22.422 -1.446 3.533 1 98.31 69 ARG A C 1
ATOM 515 O O . ARG A 1 69 ? -22.953 -0.726 4.379 1 98.31 69 ARG A O 1
ATOM 522 N N . ILE A 1 70 ? -21.188 -1.883 3.662 1 98.69 70 ILE A N 1
ATOM 523 C CA . ILE A 1 70 ? -20.375 -1.521 4.812 1 98.69 70 ILE A CA 1
ATOM 524 C C . ILE A 1 70 ? -19.984 -0.047 4.727 1 98.69 70 ILE A C 1
ATOM 526 O O . ILE A 1 70 ? -19.562 0.43 3.672 1 98.69 70 ILE A O 1
ATOM 530 N N . GLN A 1 71 ? -20.172 0.621 5.828 1 98.88 71 GLN A N 1
ATOM 531 C CA . GLN A 1 71 ? -19.828 2.041 5.871 1 98.88 71 GLN A CA 1
ATOM 532 C C . GLN A 1 71 ? -18.375 2.25 6.254 1 98.88 71 GLN A C 1
ATOM 534 O O . GLN A 1 71 ? -17.781 1.435 6.973 1 98.88 71 GLN A O 1
ATOM 539 N N . VAL A 1 72 ? -17.812 3.381 5.812 1 98.88 72 VAL A N 1
ATOM 540 C CA . VAL A 1 72 ? -16.422 3.732 6.051 1 98.88 72 VAL A CA 1
ATOM 541 C C . VAL A 1 72 ? -16.125 3.699 7.551 1 98.88 72 VAL A C 1
ATOM 543 O O . VAL A 1 72 ? -15.094 3.176 7.977 1 98.88 72 VAL A O 1
ATOM 546 N N . ARG A 1 73 ? -17.016 4.133 8.383 1 98.56 73 ARG A N 1
ATOM 547 C CA . ARG A 1 73 ? -16.781 4.215 9.82 1 98.56 73 ARG A CA 1
ATOM 548 C C . ARG A 1 73 ? -16.594 2.826 10.422 1 98.56 73 ARG A C 1
ATOM 550 O O . ARG A 1 73 ? -16.047 2.689 11.523 1 98.56 73 ARG A O 1
ATOM 557 N N . GLU A 1 74 ? -17.031 1.804 9.75 1 98.5 74 GLU A N 1
ATOM 558 C CA . GLU A 1 74 ? -16.953 0.438 10.258 1 98.5 74 GLU A CA 1
ATOM 559 C C . GLU A 1 74 ? -15.562 -0.155 10.008 1 98.5 74 GLU A C 1
ATOM 561 O O . GLU A 1 74 ? -15.211 -1.178 10.602 1 98.5 74 GLU A O 1
ATOM 566 N N . VAL A 1 75 ? -14.773 0.498 9.133 1 98.38 75 VAL A N 1
ATOM 567 C CA . VAL A 1 75 ? -13.484 -0.106 8.797 1 98.38 75 VAL A CA 1
ATOM 568 C C . VAL A 1 75 ? -12.359 0.886 9.086 1 98.38 75 VAL A C 1
ATOM 570 O O . VAL A 1 75 ? -11.188 0.512 9.102 1 98.38 75 VAL A O 1
ATOM 573 N N . MET A 1 76 ? -12.648 2.145 9.281 1 97.88 76 MET A N 1
ATOM 574 C CA . MET A 1 76 ? -11.625 3.178 9.461 1 97.88 76 MET A CA 1
ATOM 575 C C . MET A 1 76 ? -10.898 3.004 10.781 1 97.88 76 MET A C 1
ATOM 577 O O . MET A 1 76 ? -11.375 2.303 11.68 1 97.88 76 MET A O 1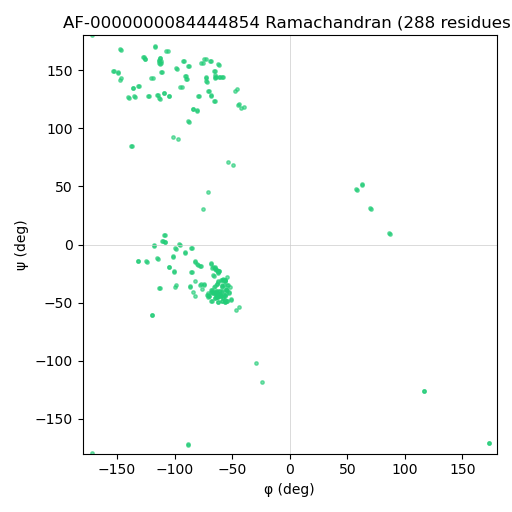
ATOM 581 N N . SER A 1 77 ? -9.734 3.561 10.828 1 95.06 77 SER A N 1
ATOM 582 C CA . SER A 1 77 ? -9.016 3.645 12.094 1 95.06 77 SER A CA 1
ATOM 583 C C . SER A 1 77 ? -9.359 4.934 12.836 1 95.06 77 SER A C 1
ATOM 585 O O . SER A 1 77 ? -9.516 5.988 12.219 1 95.06 77 SER A O 1
ATOM 587 N N . ARG A 1 78 ? -9.461 4.832 14.148 1 93.75 78 ARG A N 1
ATOM 588 C CA . ARG A 1 78 ? -9.734 5.965 15.031 1 93.75 78 ARG A CA 1
ATOM 589 C C . ARG A 1 78 ? -9.031 5.785 16.375 1 93.75 78 ARG A C 1
ATOM 591 O O . ARG A 1 78 ? -8.883 4.66 16.859 1 93.75 78 ARG A O 1
ATOM 598 N N . PRO A 1 79 ? -8.477 6.891 17.047 1 90.94 79 PRO A N 1
ATOM 599 C CA . PRO A 1 79 ? -8.438 8.25 16.5 1 90.94 79 PRO A CA 1
ATOM 600 C C . PRO A 1 79 ? -7.379 8.43 15.422 1 90.94 79 PRO A C 1
ATOM 602 O O . PRO A 1 79 ? -6.445 7.633 15.328 1 90.94 79 PRO A O 1
ATOM 605 N N . ALA A 1 80 ? -7.559 9.391 14.562 1 94.62 80 ALA A N 1
ATOM 606 C CA . ALA A 1 80 ? -6.535 9.742 13.586 1 94.62 80 ALA A CA 1
ATOM 607 C C . ALA A 1 80 ? -5.316 10.367 14.258 1 94.62 80 ALA A C 1
ATOM 609 O O . ALA A 1 80 ? -5.453 11.281 15.07 1 94.62 80 ALA A O 1
ATOM 610 N N . VAL A 1 81 ? -4.176 9.867 13.984 1 95.25 81 VAL A N 1
ATOM 611 C CA . VAL A 1 81 ? -2.939 10.516 14.398 1 95.25 81 VAL A CA 1
ATOM 612 C C . VAL A 1 81 ? -2.619 11.672 13.453 1 95.25 81 VAL A C 1
ATOM 614 O O . VAL A 1 81 ? -2.664 11.508 12.227 1 95.25 81 VAL A O 1
ATOM 617 N N . THR A 1 82 ? -2.393 12.805 14.047 1 97.62 82 THR A N 1
ATOM 618 C CA . THR A 1 82 ? -2.131 13.992 13.242 1 97.62 82 THR A CA 1
ATOM 619 C C . THR A 1 82 ? -0.822 14.656 13.656 1 97.62 82 THR A C 1
ATOM 621 O O . THR A 1 82 ? -0.311 14.398 14.75 1 97.62 82 THR A O 1
ATOM 624 N N . CYS A 1 83 ? -0.291 15.438 12.781 1 97.5 83 CYS A N 1
ATOM 625 C CA . CYS A 1 83 ? 0.764 16.375 13.141 1 97.5 83 CYS A CA 1
ATOM 626 C C . CYS A 1 83 ? 0.308 17.812 12.922 1 97.5 83 CYS A C 1
ATOM 628 O O . CYS A 1 83 ? -0.752 18.062 12.344 1 97.5 83 CYS A O 1
ATOM 630 N N . ARG A 1 84 ? 1.116 18.703 13.398 1 98 84 ARG A N 1
ATOM 631 C CA . ARG A 1 84 ? 0.779 20.109 13.258 1 98 84 ARG A CA 1
ATOM 632 C C . ARG A 1 84 ? 1.521 20.734 12.078 1 98 84 ARG A C 1
ATOM 634 O O . ARG A 1 84 ? 2.625 20.312 11.734 1 98 84 ARG A O 1
ATOM 641 N N . GLU A 1 85 ? 0.889 21.75 11.516 1 97.12 85 GLU A N 1
ATOM 642 C CA . GLU A 1 85 ? 1.497 22.422 10.367 1 97.12 85 GLU A CA 1
ATOM 643 C C . GLU A 1 85 ? 2.832 23.062 10.742 1 97.12 85 GLU A C 1
ATOM 645 O O . GLU A 1 85 ? 3.727 23.172 9.906 1 97.12 85 GLU A O 1
ATOM 650 N N . GLY A 1 86 ? 3.043 23.375 12.008 1 96.56 86 GLY A N 1
ATOM 651 C CA . GLY A 1 86 ? 4.258 24.016 12.469 1 96.56 86 GLY A CA 1
ATOM 652 C C . GLY A 1 86 ? 5.332 23.047 12.906 1 96.56 86 GLY A C 1
ATOM 653 O O . GLY A 1 86 ? 6.445 23.438 13.25 1 96.56 86 GLY A O 1
ATOM 654 N N . ASP A 1 87 ? 5.012 21.797 12.961 1 96.12 87 ASP A N 1
ATOM 655 C CA . ASP A 1 87 ? 5.988 20.797 13.367 1 96.12 87 ASP A CA 1
ATOM 656 C C . ASP A 1 87 ? 7.172 20.766 12.398 1 96.12 87 ASP A C 1
ATOM 658 O O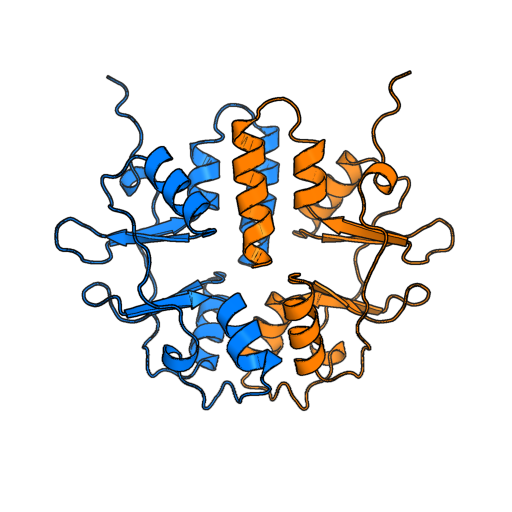 . ASP A 1 87 ? 7.031 21.125 11.227 1 96.12 87 ASP A O 1
ATOM 662 N N . THR A 1 88 ? 8.359 20.328 12.859 1 92.5 88 THR A N 1
ATOM 663 C CA . THR A 1 88 ? 9.484 20.062 11.977 1 92.5 88 THR A CA 1
ATOM 664 C C . THR A 1 88 ? 9.258 18.781 11.172 1 92.5 88 THR A C 1
ATOM 666 O O . THR A 1 88 ? 8.453 17.938 11.562 1 92.5 88 THR A O 1
ATOM 669 N N . LEU A 1 89 ? 9.945 18.656 10.117 1 88.94 89 LEU A N 1
ATOM 670 C CA . LEU A 1 89 ? 9.867 17.438 9.312 1 88.94 89 LEU A CA 1
ATOM 671 C C . LEU A 1 89 ? 10.359 16.234 10.102 1 88.94 89 LEU A C 1
ATOM 673 O O . LEU A 1 89 ? 9.805 15.141 9.969 1 88.94 89 LEU A O 1
ATOM 677 N N . HIS A 1 90 ? 11.32 16.422 10.938 1 83.06 90 HIS A N 1
ATOM 678 C CA . HIS A 1 90 ? 11.844 15.328 11.742 1 83.06 90 HIS A CA 1
ATOM 679 C C . HIS A 1 90 ? 10.812 14.836 12.75 1 83.06 90 HIS A C 1
ATOM 681 O O . HIS A 1 90 ? 10.672 13.633 12.969 1 83.06 90 HIS A O 1
ATOM 687 N N . ALA A 1 91 ? 10.156 15.805 13.32 1 87.5 91 ALA A N 1
ATOM 688 C CA . ALA A 1 91 ? 9.117 15.422 14.273 1 87.5 91 ALA A CA 1
ATOM 689 C C . ALA A 1 91 ? 8.016 14.609 13.602 1 87.5 91 ALA A C 1
ATOM 691 O O . ALA A 1 91 ? 7.523 13.633 14.172 1 87.5 91 ALA A O 1
ATOM 692 N N . ALA A 1 92 ? 7.609 15.062 12.438 1 90.5 92 ALA A N 1
ATOM 693 C CA . ALA A 1 92 ? 6.609 14.328 11.672 1 90.5 92 ALA A CA 1
ATOM 694 C C . ALA A 1 92 ? 7.102 12.922 11.32 1 90.5 92 ALA A C 1
ATOM 696 O O . ALA A 1 92 ? 6.352 11.953 11.438 1 90.5 92 ALA A O 1
ATOM 697 N N . MET A 1 93 ? 8.297 12.797 10.938 1 83.44 93 MET A N 1
ATOM 698 C CA . MET A 1 93 ? 8.875 11.5 10.602 1 83.44 93 MET A CA 1
ATOM 699 C C . MET A 1 93 ? 8.914 10.586 11.82 1 83.44 93 MET A C 1
ATOM 701 O O . MET A 1 93 ? 8.633 9.391 11.711 1 83.44 93 MET A O 1
ATOM 705 N N . ASP A 1 94 ? 9.312 11.133 12.977 1 81.19 94 ASP A N 1
ATOM 706 C CA . ASP A 1 94 ? 9.32 10.367 14.219 1 81.19 94 ASP A CA 1
ATOM 707 C C . ASP A 1 94 ? 7.926 9.844 14.555 1 81.19 94 ASP A C 1
ATOM 709 O O . ASP A 1 94 ? 7.777 8.703 15 1 81.19 94 ASP A O 1
ATOM 713 N N . LEU A 1 95 ? 6.996 10.695 14.305 1 86.44 95 LEU A N 1
ATOM 714 C CA . LEU A 1 95 ? 5.609 10.32 14.555 1 86.44 95 LEU A CA 1
ATOM 715 C C . LEU A 1 95 ? 5.191 9.164 13.656 1 86.44 95 LEU A C 1
ATOM 717 O O . LEU A 1 95 ? 4.57 8.203 14.117 1 86.44 95 LEU A O 1
ATOM 721 N N . MET A 1 96 ? 5.516 9.195 12.375 1 84 96 MET A N 1
ATOM 722 C CA . MET A 1 96 ? 5.211 8.125 11.43 1 84 96 MET A CA 1
ATOM 723 C C . MET A 1 96 ? 5.887 6.82 11.852 1 84 96 MET A C 1
ATOM 725 O O . MET A 1 96 ? 5.266 5.758 11.828 1 84 96 MET A O 1
ATOM 729 N N . ALA A 1 97 ? 7.062 6.965 12.234 1 75.25 97 ALA A N 1
ATOM 730 C CA . ALA A 1 97 ? 7.816 5.785 12.656 1 75.25 97 ALA A CA 1
ATOM 731 C C . ALA A 1 97 ? 7.203 5.164 13.906 1 75.25 97 ALA A C 1
ATOM 733 O O . ALA A 1 97 ? 7.023 3.945 13.977 1 75.25 97 ALA A O 1
ATOM 734 N N . ALA A 1 98 ? 6.887 5.984 14.867 1 79.75 98 ALA A N 1
ATOM 735 C CA . ALA A 1 98 ? 6.367 5.527 16.156 1 79.75 98 ALA A CA 1
ATOM 736 C C . ALA A 1 98 ? 5.035 4.801 15.984 1 79.75 98 ALA A C 1
ATOM 738 O O . ALA A 1 98 ? 4.734 3.863 16.734 1 79.75 98 ALA A O 1
ATOM 739 N N . HIS A 1 99 ? 4.324 5.246 14.992 1 82.94 99 HIS A N 1
ATOM 740 C CA . HIS A 1 99 ? 2.977 4.707 14.836 1 82.94 99 HIS A CA 1
ATOM 741 C C . HIS A 1 99 ? 2.877 3.826 13.594 1 82.94 99 HIS A C 1
ATOM 743 O O . HIS A 1 99 ? 1.789 3.371 13.242 1 82.94 99 HIS A O 1
ATOM 749 N N . HIS A 1 100 ? 3.951 3.633 12.906 1 77.06 100 HIS A N 1
ATOM 750 C CA . HIS A 1 100 ? 4.012 2.824 11.695 1 77.06 100 HIS A CA 1
ATOM 751 C C . HIS A 1 100 ? 3.047 3.348 10.633 1 77.06 100 HIS A C 1
ATOM 753 O O . HIS A 1 100 ? 2.268 2.582 10.062 1 77.06 100 HIS A O 1
ATOM 759 N N . LEU A 1 101 ? 3.127 4.664 10.469 1 83.19 101 LEU A N 1
ATOM 760 C CA . LEU A 1 101 ? 2.283 5.34 9.484 1 83.19 101 LEU A CA 1
ATOM 761 C C . LEU A 1 101 ? 3.123 5.914 8.352 1 83.19 101 LEU A C 1
ATOM 763 O O . LEU A 1 101 ? 4.285 6.27 8.555 1 83.19 101 LEU A O 1
ATOM 767 N N . ARG A 1 102 ? 2.369 6.062 7.195 1 82.38 102 ARG A N 1
ATOM 768 C CA . ARG A 1 102 ? 3.057 6.652 6.051 1 82.38 102 ARG A CA 1
ATOM 769 C C . ARG A 1 102 ? 2.396 7.965 5.637 1 82.38 102 ARG A C 1
ATOM 771 O O . ARG A 1 102 ? 2.848 8.617 4.691 1 82.38 102 ARG A O 1
ATOM 778 N N . ARG A 1 103 ? 1.389 8.25 6.34 1 90.25 103 ARG A N 1
ATOM 779 C CA . ARG A 1 103 ? 0.663 9.477 6.027 1 90.25 103 ARG A CA 1
ATOM 780 C C . ARG A 1 103 ? 0.042 10.078 7.285 1 90.25 103 ARG A C 1
ATOM 782 O O . ARG A 1 103 ? -0.307 9.352 8.219 1 90.25 103 ARG A O 1
ATOM 789 N N . LEU A 1 104 ? -0.016 11.344 7.281 1 94.75 104 LEU A N 1
ATOM 790 C CA . LEU A 1 104 ? -0.568 12.086 8.414 1 94.75 104 LEU A CA 1
ATOM 791 C C . LEU A 1 104 ? -1.426 13.25 7.934 1 94.75 104 LEU A C 1
ATOM 793 O O . LEU A 1 104 ? -0.978 14.062 7.121 1 94.75 104 LEU A O 1
ATOM 797 N N . PRO A 1 105 ? -2.686 13.312 8.422 1 97.69 105 PRO A N 1
ATOM 798 C CA . PRO A 1 105 ? -3.322 14.633 8.336 1 97.69 105 PRO A CA 1
ATOM 799 C C . PRO A 1 105 ? -2.566 15.703 9.117 1 97.69 105 PRO A C 1
ATOM 801 O O . PRO A 1 105 ? -1.979 15.422 10.164 1 97.69 105 PRO A O 1
ATOM 804 N N . VAL A 1 106 ? -2.578 16.875 8.57 1 98.5 106 VAL A N 1
ATOM 805 C CA . VAL A 1 106 ? -1.922 18.016 9.203 1 98.5 106 VAL A CA 1
ATOM 806 C C . VAL A 1 106 ? -2.973 18.984 9.727 1 98.5 106 VAL A C 1
ATOM 808 O O . VAL A 1 106 ? -3.887 19.375 9 1 98.5 106 VAL A O 1
ATOM 811 N N . THR A 1 107 ? -2.836 19.391 10.977 1 98.38 107 THR A N 1
ATOM 812 C CA . THR A 1 107 ? -3.824 20.297 11.547 1 98.38 107 THR A CA 1
ATOM 813 C C . THR A 1 107 ? -3.217 21.672 11.797 1 98.38 107 THR A C 1
ATOM 815 O O . THR A 1 107 ? -2.01 21.797 12.016 1 98.38 107 THR A O 1
ATOM 818 N N . ASN A 1 108 ? -4.039 22.656 11.672 1 97.75 108 ASN A N 1
ATOM 819 C CA . ASN A 1 108 ? -3.627 24.016 12.023 1 97.75 108 ASN A CA 1
ATOM 820 C C . ASN A 1 108 ? -3.887 24.312 13.492 1 97.75 108 ASN A C 1
ATOM 822 O O . ASN A 1 108 ? -4.223 23.422 14.266 1 97.75 108 ASN A O 1
ATOM 826 N N . GLU A 1 109 ? -3.695 25.562 13.867 1 96.06 109 GLU A N 1
ATOM 827 C CA . GLU A 1 109 ? -3.803 25.969 15.258 1 96.06 109 GLU A CA 1
ATOM 828 C C . GLU A 1 109 ? -5.23 25.812 15.773 1 96.06 109 GLU A C 1
ATOM 830 O O . GLU A 1 109 ? -5.445 25.594 16.969 1 96.06 109 GLU A O 1
ATOM 835 N N . ALA A 1 110 ? -6.203 25.891 14.891 1 96.75 110 ALA A N 1
ATOM 836 C CA . ALA A 1 110 ? -7.609 25.797 15.266 1 96.75 110 ALA A CA 1
ATOM 837 C C . ALA A 1 110 ? -8.055 24.328 15.352 1 96.75 110 ALA A C 1
ATOM 839 O O . ALA A 1 110 ? -9.219 24.047 15.633 1 96.75 110 ALA A O 1
ATOM 840 N N . GLY A 1 111 ? -7.195 23.391 15.039 1 96.06 111 GLY A N 1
ATOM 841 C CA . GLY A 1 111 ? -7.512 21.969 15.109 1 96.06 111 GLY A CA 1
ATOM 842 C C . GLY A 1 111 ? -8.156 21.453 13.844 1 96.06 111 GLY A C 1
ATOM 843 O O . GLY A 1 111 ? -8.625 20.312 13.805 1 96.06 111 GLY A O 1
ATOM 844 N N . GLN A 1 112 ? -8.125 22.328 12.875 1 97.81 112 GLN A N 1
ATOM 845 C CA . GLN A 1 112 ? -8.688 21.922 11.586 1 97.81 112 GLN A CA 1
ATOM 846 C C . GLN A 1 112 ? -7.625 21.281 10.695 1 97.81 112 GLN A C 1
ATOM 848 O O . GLN A 1 112 ? -6.469 21.703 10.703 1 97.81 112 GLN A O 1
ATOM 853 N N . VAL A 1 113 ? -8.133 20.281 9.922 1 98.31 113 VAL A N 1
ATOM 854 C CA . VAL A 1 113 ? -7.199 19.703 8.961 1 98.31 113 VAL A CA 1
ATOM 855 C C . VAL A 1 113 ? -6.828 20.734 7.91 1 98.31 113 VAL A C 1
ATOM 857 O O . VAL A 1 113 ? -7.699 21.266 7.215 1 98.31 113 VAL A O 1
ATOM 860 N N . ALA A 1 114 ? -5.531 20.969 7.805 1 97.88 114 ALA A N 1
ATOM 861 C CA . ALA A 1 114 ? -5.043 22 6.902 1 97.88 114 ALA A CA 1
ATOM 862 C C . ALA A 1 114 ? -4.223 21.406 5.766 1 97.88 114 ALA A C 1
ATOM 864 O O . ALA A 1 114 ? -3.906 22.094 4.789 1 97.88 114 ALA A O 1
ATOM 865 N N . GLY A 1 115 ? -3.865 20.156 5.871 1 98.06 115 GLY A N 1
ATOM 866 C CA . GLY A 1 115 ? -3.037 19.547 4.844 1 98.06 115 GLY A CA 1
ATOM 867 C C . GLY A 1 115 ? -2.879 18.047 5.023 1 98.06 115 GLY A C 1
ATOM 868 O O . GLY A 1 115 ? -3.521 17.453 5.887 1 98.06 115 GLY A O 1
ATOM 869 N N . TRP A 1 116 ? -2.145 17.516 4.105 1 96.56 116 TRP A N 1
ATOM 870 C CA . TRP A 1 116 ? -1.839 16.078 4.02 1 96.56 116 TRP A CA 1
ATOM 871 C C . TRP A 1 116 ? -0.356 15.859 3.74 1 96.56 116 TRP A C 1
ATOM 873 O O . TRP A 1 116 ? 0.21 16.469 2.832 1 96.56 116 TRP A O 1
ATOM 883 N N . LEU A 1 117 ? 0.23 15.008 4.633 1 94.44 117 LEU A N 1
ATOM 884 C CA . LEU A 1 117 ? 1.665 14.758 4.535 1 94.44 117 LEU A CA 1
ATOM 885 C C . LEU A 1 117 ? 1.952 13.273 4.352 1 94.44 117 LEU A C 1
ATOM 887 O O . LEU A 1 117 ? 1.438 12.445 5.102 1 94.44 117 LEU A O 1
ATOM 891 N N . THR A 1 118 ? 2.703 12.992 3.357 1 89.88 118 THR A N 1
ATOM 892 C CA . THR A 1 118 ? 3.074 11.602 3.133 1 89.88 118 THR A CA 1
ATOM 893 C C . THR A 1 118 ? 4.57 11.398 3.352 1 89.88 118 THR A C 1
ATOM 895 O O . THR A 1 118 ? 5.344 12.359 3.318 1 89.88 118 THR A O 1
ATOM 898 N N . LEU A 1 119 ? 4.859 10.211 3.596 1 83.94 119 LEU A N 1
ATOM 899 C CA . LEU A 1 119 ? 6.266 9.852 3.723 1 83.94 119 LEU A CA 1
ATOM 900 C C . LEU A 1 119 ? 7.027 10.18 2.441 1 83.94 119 LEU A C 1
ATOM 902 O O . LEU A 1 119 ? 8.195 10.578 2.492 1 83.94 119 LEU A O 1
ATOM 906 N N . ALA A 1 120 ? 6.352 10.008 1.359 1 77.75 120 ALA A N 1
ATOM 907 C CA . ALA A 1 120 ? 6.965 10.367 0.083 1 77.75 120 ALA A CA 1
ATOM 908 C C . ALA A 1 120 ? 7.324 11.852 0.046 1 77.75 120 ALA A C 1
ATOM 910 O O . ALA A 1 120 ? 8.398 12.219 -0.439 1 77.75 120 ALA A O 1
ATOM 911 N N . ASP A 1 121 ? 6.438 12.695 0.499 1 82.69 121 ASP A N 1
ATOM 912 C CA . ASP A 1 121 ? 6.707 14.133 0.583 1 82.69 121 ASP A CA 1
ATOM 913 C C . ASP A 1 121 ? 7.957 14.406 1.418 1 82.69 121 ASP A C 1
ATOM 915 O O . ASP A 1 121 ? 8.812 15.195 1.021 1 82.69 121 ASP A O 1
ATOM 919 N N . LEU A 1 122 ? 8 13.773 2.596 1 83.56 122 LEU A N 1
ATOM 920 C CA . LEU A 1 122 ? 9.117 13.961 3.516 1 83.56 122 LEU A CA 1
ATOM 921 C C . LEU A 1 122 ? 10.422 13.484 2.895 1 83.56 122 LEU A C 1
ATOM 923 O O . LEU A 1 122 ? 11.445 14.164 2.99 1 83.56 122 LEU A O 1
ATOM 927 N N . SER A 1 123 ? 10.344 12.328 2.385 1 73.94 123 SER A N 1
ATOM 928 C CA . SER A 1 123 ? 11.539 11.719 1.815 1 73.94 123 SER A CA 1
ATOM 929 C C . SER A 1 123 ? 12.164 12.609 0.741 1 73.94 123 SER A C 1
ATOM 931 O O . SER A 1 123 ? 13.383 12.734 0.66 1 73.94 123 SER A O 1
ATOM 933 N N . ARG A 1 124 ? 11.375 13.109 -0.049 1 71.75 124 ARG A N 1
ATOM 934 C CA . ARG A 1 124 ? 11.844 13.984 -1.12 1 71.75 124 ARG A CA 1
ATOM 935 C C . ARG A 1 124 ? 12.586 15.195 -0.557 1 71.75 124 ARG A C 1
ATOM 937 O O . ARG A 1 124 ? 13.523 15.695 -1.183 1 71.75 124 ARG A O 1
ATOM 944 N N . HIS A 1 125 ? 12.211 15.594 0.564 1 73.81 125 HIS A N 1
ATOM 945 C CA . HIS A 1 125 ? 12.773 16.828 1.097 1 73.81 125 HIS A CA 1
ATOM 946 C C . HIS A 1 125 ? 13.891 16.531 2.092 1 73.81 125 HIS A C 1
ATOM 948 O O . HIS A 1 125 ? 14.789 17.359 2.277 1 73.81 125 HIS A O 1
ATOM 954 N N . LEU A 1 126 ? 13.711 15.484 2.787 1 67.31 126 LEU A N 1
ATOM 955 C CA . LEU A 1 126 ? 14.734 15.172 3.781 1 67.31 126 LEU A CA 1
ATOM 956 C C . LEU A 1 126 ? 15.891 14.406 3.148 1 67.31 126 LEU A C 1
ATOM 958 O O . LEU A 1 126 ? 17.031 14.484 3.621 1 67.31 126 LEU A O 1
ATOM 962 N N . LEU A 1 127 ? 15.562 13.461 2.242 1 57.66 127 LEU A N 1
ATOM 963 C CA . LEU A 1 127 ? 16.625 12.703 1.595 1 57.66 127 LEU A CA 1
ATOM 964 C C . LEU A 1 127 ? 17.328 13.547 0.54 1 57.66 127 LEU A C 1
ATOM 966 O O . LEU A 1 127 ? 16.828 13.711 -0.573 1 57.66 127 LEU A O 1
ATOM 970 N N . VAL A 1 128 ? 17.469 14.898 0.619 1 48.28 128 VAL A N 1
ATOM 971 C CA . VAL A 1 128 ? 18.234 15.766 -0.263 1 48.28 128 VAL A CA 1
ATOM 972 C C . VAL A 1 128 ? 19.422 14.992 -0.837 1 48.28 128 VAL A C 1
ATOM 974 O O . VAL A 1 128 ? 19.609 14.945 -2.055 1 48.28 128 VAL A O 1
ATOM 977 N N . GLU A 1 129 ? 20.641 15.133 -0.372 1 44.91 129 GLU A N 1
ATOM 978 C CA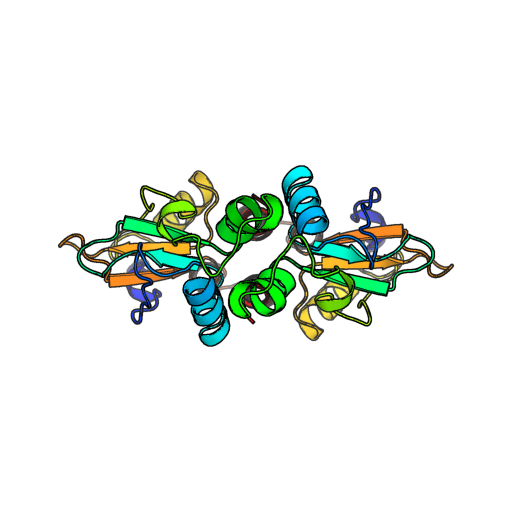 . GLU A 1 129 ? 21.906 15.211 -1.098 1 44.91 129 GLU A CA 1
ATOM 979 C C . GLU A 1 129 ? 22.234 13.883 -1.785 1 44.91 129 GLU A C 1
ATOM 981 O O . GLU A 1 129 ? 23.188 13.797 -2.562 1 44.91 129 GLU A O 1
ATOM 986 N N . ASP A 1 130 ? 21.656 12.797 -1.382 1 43.22 130 ASP A N 1
ATOM 987 C CA . ASP A 1 130 ? 22.109 11.625 -2.125 1 43.22 130 ASP A CA 1
ATOM 988 C C . ASP A 1 130 ? 21.094 11.219 -3.189 1 43.22 130 ASP A C 1
ATOM 990 O O . ASP A 1 130 ? 20.078 10.594 -2.877 1 43.22 130 ASP A O 1
ATOM 994 N N . ALA A 1 131 ? 21.156 11.664 -4.438 1 47.28 131 ALA A N 1
ATOM 995 C CA . ALA A 1 131 ? 20.297 11.594 -5.621 1 47.28 131 ALA A CA 1
ATOM 996 C C . ALA A 1 131 ? 19.797 10.172 -5.852 1 47.28 131 ALA A C 1
ATOM 998 O O . ALA A 1 131 ? 18.609 9.953 -6.098 1 47.28 131 ALA A O 1
ATOM 999 N N . PRO A 1 132 ? 20.609 9.305 -5.965 1 46.09 132 PRO A N 1
ATOM 1000 C CA . PRO A 1 132 ? 20.156 7.949 -6.301 1 46.09 132 PRO A CA 1
ATOM 1001 C C . PRO A 1 132 ? 19.109 7.426 -5.332 1 46.09 132 PRO A C 1
ATOM 1003 O O . PRO A 1 132 ? 18.156 6.754 -5.746 1 46.09 132 PRO A O 1
ATOM 1006 N N . LEU A 1 133 ? 19.266 7.797 -4.145 1 49.91 133 LEU A N 1
ATOM 1007 C CA . LEU A 1 133 ? 18.344 7.301 -3.125 1 49.91 133 LEU A CA 1
ATOM 1008 C C . LEU A 1 133 ? 16.984 7.98 -3.24 1 49.91 133 LEU A C 1
ATOM 1010 O O . LEU A 1 133 ? 15.945 7.34 -3.064 1 49.91 133 LEU A O 1
ATOM 1014 N N . GLN A 1 134 ? 17 9.18 -3.607 1 50.03 134 GLN A N 1
ATOM 1015 C CA . GLN A 1 134 ? 15.766 9.906 -3.852 1 50.03 134 GLN A CA 1
ATOM 1016 C C . GLN A 1 134 ? 14.906 9.188 -4.887 1 50.03 134 GLN A C 1
ATOM 1018 O O . GLN A 1 134 ? 13.688 9.07 -4.715 1 50.03 134 GLN A O 1
ATOM 1023 N N . GLU A 1 135 ? 15.531 8.891 -5.859 1 47.94 135 GLU A N 1
ATOM 1024 C CA . GLU A 1 135 ? 14.789 8.266 -6.953 1 47.94 135 GLU A CA 1
ATOM 1025 C C . GLU A 1 135 ? 14.242 6.902 -6.539 1 47.94 135 GLU A C 1
ATOM 1027 O O . GLU A 1 135 ? 13.109 6.559 -6.867 1 47.94 135 GLU A O 1
ATOM 1032 N N . ALA A 1 136 ? 15.062 6.266 -5.887 1 48.97 136 ALA A N 1
ATOM 1033 C CA . ALA A 1 136 ? 14.609 4.941 -5.469 1 48.97 136 ALA A CA 1
ATOM 1034 C C . ALA A 1 136 ? 13.438 5.043 -4.496 1 48.97 136 ALA A C 1
ATOM 1036 O O . ALA A 1 136 ? 12.461 4.297 -4.605 1 48.97 136 ALA A O 1
ATOM 1037 N N . LEU A 1 137 ? 13.516 6.074 -3.666 1 51.72 137 LEU A N 1
ATOM 1038 C CA . LEU A 1 137 ? 12.469 6.289 -2.67 1 51.72 137 LEU A CA 1
ATOM 1039 C C . LEU A 1 137 ? 11.18 6.77 -3.33 1 51.72 137 LEU A C 1
ATOM 1041 O O . LEU A 1 137 ? 10.086 6.367 -2.93 1 51.72 137 LEU A O 1
ATOM 1045 N N . ARG A 1 138 ? 11.398 7.703 -4.254 1 49.88 138 ARG A N 1
ATOM 1046 C CA . ARG A 1 138 ? 10.234 8.172 -5.012 1 49.88 138 ARG A CA 1
ATOM 1047 C C . ARG A 1 138 ? 9.5 7 -5.656 1 49.88 138 ARG A C 1
ATOM 1049 O O . ARG A 1 138 ? 8.266 6.945 -5.625 1 49.88 138 ARG A O 1
ATOM 1056 N N . ARG A 1 139 ? 10.227 6.25 -6.238 1 47.47 139 ARG A N 1
ATOM 1057 C CA . ARG A 1 139 ? 9.625 5.102 -6.91 1 47.47 139 ARG A CA 1
ATOM 1058 C C . ARG A 1 139 ? 8.898 4.203 -5.914 1 47.47 139 ARG A C 1
ATOM 1060 O O . ARG A 1 139 ? 7.852 3.633 -6.23 1 47.47 139 ARG A O 1
ATOM 1067 N N . LEU A 1 140 ? 9.516 4.078 -4.855 1 47.38 140 LEU A N 1
ATOM 1068 C CA . LEU A 1 140 ? 8.984 3.215 -3.805 1 47.38 140 LEU A CA 1
ATOM 1069 C C . LEU A 1 140 ? 7.711 3.803 -3.213 1 47.38 140 LEU A C 1
ATOM 1071 O O . LEU A 1 140 ? 6.816 3.062 -2.793 1 47.38 140 LEU A O 1
ATOM 1075 N N . THR A 1 141 ? 7.711 5.094 -3.061 1 47.59 141 THR A N 1
ATOM 1076 C CA . THR A 1 141 ? 6.578 5.777 -2.447 1 47.59 141 THR A CA 1
ATOM 1077 C C . THR A 1 141 ? 5.43 5.922 -3.443 1 47.59 141 THR A C 1
ATOM 1079 O O . THR A 1 141 ? 4.27 6.027 -3.047 1 47.59 141 THR A O 1
ATOM 1082 N N . GLU A 1 142 ? 5.723 6.129 -4.762 1 44.22 142 GLU A N 1
ATOM 1083 C CA . GLU A 1 142 ? 4.668 6.324 -5.754 1 44.22 142 GLU A CA 1
ATOM 1084 C C . GLU A 1 142 ? 3.91 5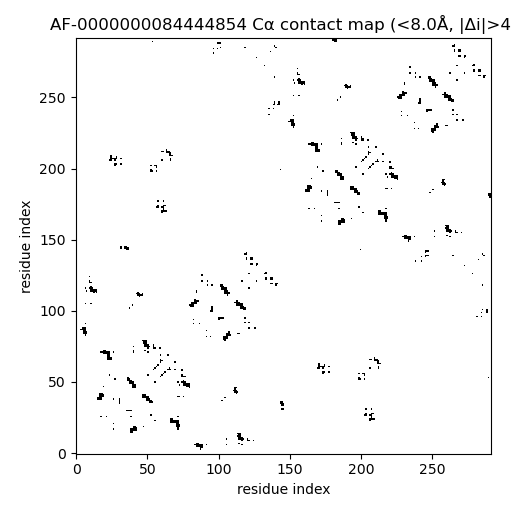.027 -6.012 1 44.22 142 GLU A C 1
ATOM 1086 O O . GLU A 1 142 ? 2.76 5.051 -6.453 1 44.22 142 GLU A O 1
ATOM 1091 N N . GLY A 1 143 ? 4.5 4.004 -6.102 1 38.69 143 GLY A N 1
ATOM 1092 C CA . GLY A 1 143 ? 3.797 2.818 -6.57 1 38.69 143 GLY A CA 1
ATOM 1093 C C . GLY A 1 143 ? 2.596 2.459 -5.715 1 38.69 143 GLY A C 1
ATOM 1094 O O . GLY A 1 143 ? 1.905 1.475 -5.984 1 38.69 143 GLY A O 1
ATOM 1095 N N . GLY A 1 144 ? 2.518 2.688 -4.48 1 35.06 144 GLY A N 1
ATOM 1096 C CA . GLY A 1 144 ? 1.205 2.471 -3.893 1 35.06 144 GLY A CA 1
ATOM 1097 C C . GLY A 1 144 ? 0.12 3.324 -4.52 1 35.06 144 GLY A C 1
ATOM 1098 O O . GLY A 1 144 ? -1.062 3.158 -4.215 1 35.06 144 GLY A O 1
ATOM 1099 N N . GLU A 1 145 ? 0.286 4.59 -4.941 1 31.47 145 GLU A N 1
ATOM 1100 C CA . GLU A 1 145 ? -0.753 5.512 -5.395 1 31.47 145 GLU A CA 1
ATOM 1101 C C . GLU A 1 145 ? -1.195 5.188 -6.816 1 31.47 145 GLU A C 1
ATOM 1103 O O . 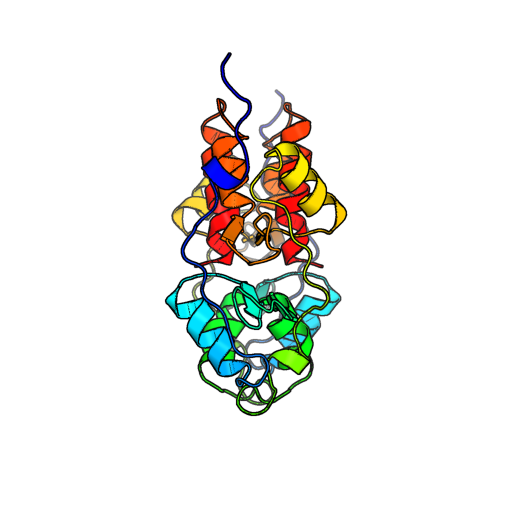GLU A 1 145 ? -2.273 5.605 -7.25 1 31.47 145 GLU A O 1
ATOM 1108 N N . ALA A 1 146 ? -0.421 4.699 -7.844 1 28.3 146 ALA A N 1
ATOM 1109 C CA . ALA A 1 146 ? -1.077 4.551 -9.141 1 28.3 146 ALA A CA 1
ATOM 1110 C C . ALA A 1 146 ? -1.796 3.207 -9.242 1 28.3 146 ALA A C 1
ATOM 1112 O O . ALA A 1 146 ? -1.267 2.18 -8.812 1 28.3 146 ALA A O 1
ATOM 1113 N N . MET B 1 1 ? 37.594 -11.125 -4.18 1 39.03 1 MET B N 1
ATOM 1114 C CA . MET B 1 1 ? 36.812 -10.273 -5.059 1 39.03 1 MET B CA 1
ATOM 1115 C C . MET B 1 1 ? 35.375 -10.117 -4.52 1 39.03 1 MET B C 1
ATOM 1117 O O . MET B 1 1 ? 34.688 -11.117 -4.242 1 39.03 1 MET B O 1
ATOM 1121 N N . SER B 1 2 ? 35.031 -9.133 -3.646 1 48.59 2 SER B N 1
ATOM 1122 C CA . SER B 1 2 ? 33.781 -8.945 -2.895 1 48.59 2 SER B CA 1
ATOM 1123 C C . SER B 1 2 ? 32.562 -9.062 -3.797 1 48.59 2 SER B C 1
ATOM 1125 O O . SER B 1 2 ? 32.375 -8.281 -4.73 1 48.59 2 SER B O 1
ATOM 1127 N N . ALA B 1 3 ? 32.25 -10.234 -4.316 1 57.69 3 ALA B N 1
ATOM 1128 C CA . ALA B 1 3 ? 31.25 -10.508 -5.355 1 57.69 3 ALA B CA 1
ATOM 1129 C C . ALA B 1 3 ? 30 -9.664 -5.148 1 57.69 3 ALA B C 1
ATOM 1131 O O . ALA B 1 3 ? 29.594 -9.414 -4.012 1 57.69 3 ALA B O 1
ATOM 1132 N N . ALA B 1 4 ? 29.672 -8.789 -6.137 1 76 4 ALA B N 1
ATOM 1133 C CA . ALA B 1 4 ? 28.469 -7.953 -6.109 1 76 4 ALA B CA 1
ATOM 1134 C C . ALA B 1 4 ? 27.25 -8.758 -5.691 1 76 4 ALA B C 1
ATOM 1136 O O . ALA B 1 4 ? 27.078 -9.898 -6.117 1 76 4 ALA B O 1
ATOM 1137 N N . LEU B 1 5 ? 26.547 -8.453 -4.637 1 87 5 LEU B N 1
ATOM 1138 C CA . LEU B 1 5 ? 25.344 -9.102 -4.133 1 87 5 LEU B CA 1
ATOM 1139 C C . LEU B 1 5 ? 24.359 -9.367 -5.266 1 87 5 LEU B C 1
ATOM 1141 O O . LEU B 1 5 ? 24.234 -8.555 -6.191 1 87 5 LEU B O 1
ATOM 1145 N N . ARG B 1 6 ? 23.891 -10.602 -5.191 1 95.5 6 ARG B N 1
ATOM 1146 C CA . ARG B 1 6 ? 22.875 -11.008 -6.148 1 95.5 6 ARG B CA 1
ATOM 1147 C C . ARG B 1 6 ? 21.516 -11.133 -5.477 1 95.5 6 ARG B C 1
ATOM 1149 O O . ARG B 1 6 ? 21.422 -11.102 -4.246 1 95.5 6 ARG B O 1
ATOM 1156 N N . VAL B 1 7 ? 20.438 -11.227 -6.273 1 96.5 7 VAL B N 1
ATOM 1157 C CA . VAL B 1 7 ? 19.078 -11.352 -5.797 1 96.5 7 VAL B CA 1
ATOM 1158 C C . VAL B 1 7 ? 18.953 -12.555 -4.863 1 96.5 7 VAL B C 1
ATOM 1160 O O . VAL B 1 7 ? 18.328 -12.477 -3.809 1 96.5 7 VAL B O 1
ATOM 1163 N N . THR B 1 8 ? 19.625 -13.602 -5.223 1 96.25 8 THR B N 1
ATOM 1164 C CA . THR B 1 8 ? 19.562 -14.836 -4.445 1 96.25 8 THR B CA 1
ATOM 1165 C C . THR B 1 8 ? 20.094 -14.609 -3.031 1 96.25 8 THR B C 1
ATOM 1167 O O . THR B 1 8 ? 19.75 -15.352 -2.109 1 96.25 8 THR B O 1
ATOM 1170 N N . ASP B 1 9 ? 20.891 -13.617 -2.838 1 94.81 9 ASP B N 1
ATOM 1171 C CA . ASP B 1 9 ? 21.531 -13.367 -1.551 1 94.81 9 ASP B CA 1
ATOM 1172 C C . ASP B 1 9 ? 20.547 -12.727 -0.566 1 94.81 9 ASP B C 1
ATOM 1174 O O . ASP B 1 9 ? 20.781 -12.758 0.646 1 94.81 9 ASP B O 1
ATOM 1178 N N . ILE B 1 10 ? 19.469 -12.164 -1.078 1 93.12 10 ILE B N 1
ATOM 1179 C CA . ILE B 1 10 ? 18.672 -11.367 -0.14 1 93.12 10 ILE B CA 1
ATOM 1180 C C . ILE B 1 10 ? 17.203 -11.742 -0.257 1 93.12 10 ILE B C 1
ATOM 1182 O O . ILE B 1 10 ? 16.391 -11.383 0.6 1 93.12 10 ILE B O 1
ATOM 1186 N N . MET B 1 11 ? 16.797 -12.43 -1.26 1 95.19 11 MET B N 1
ATOM 1187 C CA . MET B 1 11 ? 15.391 -12.766 -1.479 1 95.19 11 MET B CA 1
ATOM 1188 C C . MET B 1 11 ? 14.883 -13.695 -0.385 1 95.19 11 MET B C 1
ATOM 1190 O O . MET B 1 11 ? 15.656 -14.43 0.227 1 95.19 11 MET B O 1
ATOM 1194 N N . ALA B 1 12 ? 13.562 -13.57 -0.072 1 95.19 12 ALA B N 1
ATOM 1195 C CA . ALA B 1 12 ? 12.922 -14.617 0.726 1 95.19 12 ALA B CA 1
ATOM 1196 C C . ALA B 1 12 ? 12.711 -15.883 -0.095 1 95.19 12 ALA B C 1
ATOM 1198 O O . ALA B 1 12 ? 12.367 -15.812 -1.277 1 95.19 12 ALA B O 1
ATOM 1199 N N . THR B 1 13 ? 12.859 -17.031 0.538 1 95.75 13 THR B N 1
ATOM 1200 C CA . THR B 1 13 ? 12.75 -18.281 -0.21 1 95.75 13 THR B CA 1
ATOM 1201 C C . THR B 1 13 ? 11.414 -18.969 0.075 1 95.75 13 THR B C 1
ATOM 1203 O O . THR B 1 13 ? 11 -19.875 -0.66 1 95.75 13 THR B O 1
ATOM 1206 N N . GLU B 1 14 ? 10.766 -18.625 1.135 1 94.88 14 GLU B N 1
ATOM 1207 C CA . GLU B 1 14 ? 9.414 -19.125 1.4 1 94.88 14 GLU B CA 1
ATOM 1208 C C . GLU B 1 14 ? 8.359 -18.219 0.761 1 94.88 14 GLU B C 1
ATOM 1210 O O . GLU B 1 14 ? 8.078 -17.141 1.269 1 94.88 14 GLU B O 1
ATOM 1215 N N . VAL B 1 15 ? 7.832 -18.766 -0.297 1 96.88 15 VAL B N 1
ATOM 1216 C CA . VAL B 1 15 ? 6.867 -17.984 -1.062 1 96.88 15 VAL B CA 1
ATOM 1217 C C . VAL B 1 15 ? 5.484 -18.641 -0.962 1 96.88 15 VAL B C 1
ATOM 1219 O O . VAL B 1 15 ? 5.324 -19.828 -1.242 1 96.88 15 VAL B O 1
ATOM 1222 N N . GLU B 1 16 ? 4.523 -17.859 -0.558 1 97.31 16 GLU B N 1
ATOM 1223 C CA . GLU B 1 16 ? 3.139 -18.328 -0.541 1 97.31 16 GLU B CA 1
ATOM 1224 C C . GLU B 1 16 ? 2.408 -17.922 -1.819 1 97.31 16 GLU B C 1
ATOM 1226 O O . GLU B 1 16 ? 2.533 -16.781 -2.283 1 97.31 16 GLU B O 1
ATOM 1231 N N . PHE B 1 17 ? 1.686 -18.906 -2.311 1 98.44 17 PHE B N 1
ATOM 1232 C CA . PHE B 1 17 ? 0.914 -18.688 -3.531 1 98.44 17 PHE B CA 1
ATOM 1233 C C . PHE B 1 17 ? -0.581 -18.703 -3.234 1 98.44 17 PHE B C 1
ATOM 1235 O O . PHE B 1 17 ? -1.015 -19.266 -2.225 1 98.44 17 PHE B O 1
ATOM 1242 N N . VAL B 1 18 ? -1.321 -18.078 -4.133 1 98.75 18 VAL B N 1
ATOM 1243 C CA . VAL B 1 18 ? -2.773 -18.203 -4.105 1 98.75 18 VAL B CA 1
ATOM 1244 C C . VAL B 1 18 ? -3.262 -18.797 -5.426 1 98.75 18 VAL B C 1
ATOM 1246 O O . VAL B 1 18 ? -2.688 -18.531 -6.484 1 98.75 18 VAL B O 1
ATOM 1249 N N . ALA B 1 19 ? -4.281 -19.625 -5.328 1 98.75 19 ALA B N 1
ATOM 1250 C CA . ALA B 1 19 ? -4.848 -20.234 -6.523 1 98.75 19 ALA B CA 1
ATOM 1251 C C . ALA B 1 19 ? -5.633 -19.219 -7.344 1 98.75 19 ALA B C 1
ATOM 1253 O O . ALA B 1 19 ? -6.348 -18.375 -6.789 1 98.75 19 ALA B O 1
ATOM 1254 N N . PRO B 1 20 ? -5.512 -19.297 -8.703 1 98.56 20 PRO B N 1
ATOM 1255 C CA . PRO B 1 20 ? -6.238 -18.344 -9.547 1 98.56 20 PRO B CA 1
ATOM 1256 C C . PRO B 1 20 ? -7.754 -18.453 -9.375 1 98.56 20 PRO B C 1
ATOM 1258 O O . PRO B 1 20 ? -8.469 -17.469 -9.578 1 98.56 20 PRO B O 1
ATOM 1261 N N . ASP B 1 21 ? -8.234 -19.578 -8.93 1 98.62 21 ASP B N 1
ATOM 1262 C CA . ASP B 1 21 ? -9.68 -19.781 -8.844 1 98.62 21 ASP B CA 1
ATOM 1263 C C . ASP B 1 21 ? -10.18 -19.562 -7.422 1 98.62 21 ASP B C 1
ATOM 1265 O O . ASP B 1 21 ? -11.375 -19.641 -7.156 1 98.62 21 ASP B O 1
ATOM 1269 N N . ALA B 1 22 ? -9.266 -19.297 -6.496 1 98.69 22 ALA B N 1
ATOM 1270 C CA . ALA B 1 22 ? -9.68 -18.984 -5.133 1 98.69 22 ALA B CA 1
ATOM 1271 C C . ALA B 1 22 ? -10.469 -17.672 -5.094 1 98.69 22 ALA B C 1
ATOM 1273 O O . ALA B 1 22 ? -10.227 -16.766 -5.902 1 98.69 22 ALA B O 1
ATOM 1274 N N . PRO B 1 23 ? -11.484 -17.594 -4.176 1 98.88 23 PRO B N 1
ATOM 1275 C CA . PRO B 1 23 ? -12.102 -16.281 -3.971 1 98.88 23 PRO B CA 1
ATOM 1276 C C . PRO B 1 23 ? -11.094 -15.227 -3.514 1 98.88 23 PRO B C 1
ATOM 1278 O O . PRO B 1 23 ? -10.18 -15.531 -2.744 1 98.88 23 PRO B O 1
ATOM 1281 N N . VAL B 1 24 ? -11.297 -14.023 -3.98 1 98.88 24 VAL B N 1
ATOM 1282 C CA . VAL B 1 24 ? -10.406 -12.93 -3.621 1 98.88 24 VAL B CA 1
ATOM 1283 C C . VAL B 1 24 ? -10.344 -12.789 -2.104 1 98.88 24 VAL B C 1
ATOM 1285 O O . VAL B 1 24 ? -9.289 -12.453 -1.548 1 98.88 24 VAL B O 1
ATOM 1288 N N . ARG B 1 25 ? -11.383 -13.109 -1.382 1 98.88 25 ARG B N 1
ATOM 1289 C CA . ARG B 1 25 ? -11.398 -13.086 0.077 1 98.88 25 ARG B CA 1
ATOM 1290 C C . ARG B 1 25 ? -10.234 -13.891 0.65 1 98.88 25 ARG B C 1
ATOM 1292 O O . ARG B 1 25 ? -9.594 -13.469 1.611 1 98.88 25 ARG B O 1
ATOM 1299 N N . GLU B 1 26 ? -9.977 -14.984 0.076 1 98.75 26 GLU B N 1
ATOM 1300 C CA . GLU B 1 26 ? -8.922 -15.859 0.576 1 98.75 26 GLU B CA 1
ATOM 1301 C C . GLU B 1 26 ? -7.547 -15.242 0.367 1 98.75 26 GLU B C 1
ATOM 1303 O O . GLU B 1 26 ? -6.656 -15.391 1.206 1 98.75 26 GLU B O 1
ATOM 1308 N N . ALA B 1 27 ? -7.387 -14.641 -0.778 1 98.75 27 ALA B N 1
ATOM 1309 C CA . ALA B 1 27 ? -6.145 -13.914 -1.008 1 98.75 27 ALA B CA 1
ATOM 1310 C C . ALA B 1 27 ? -5.941 -12.828 0.049 1 98.75 27 ALA B C 1
ATOM 1312 O O . ALA B 1 27 ? -4.848 -12.695 0.607 1 98.75 27 ALA B O 1
ATOM 1313 N N . ALA B 1 28 ? -6.988 -12.086 0.323 1 98.62 28 ALA B N 1
ATOM 1314 C CA . ALA B 1 28 ? -6.918 -11.023 1.32 1 98.62 28 ALA B CA 1
ATOM 1315 C C . ALA B 1 28 ? -6.613 -11.586 2.705 1 98.62 28 ALA B C 1
ATOM 1317 O O . ALA B 1 28 ? -5.824 -11.008 3.457 1 98.62 28 ALA B O 1
ATOM 1318 N N . GLU B 1 29 ? -7.238 -12.688 3.037 1 98.5 29 GLU B N 1
ATOM 1319 C CA . GLU B 1 29 ? -6.965 -13.359 4.305 1 98.5 29 GLU B CA 1
ATOM 1320 C C . GLU B 1 29 ? -5.492 -13.75 4.414 1 98.5 29 GLU B C 1
ATOM 1322 O O . GLU B 1 29 ? -4.852 -13.492 5.438 1 98.5 29 GLU B O 1
ATOM 1327 N N . LEU B 1 30 ? -5.031 -14.352 3.387 1 97.88 30 LEU B N 1
ATOM 1328 C CA . LEU B 1 30 ? -3.641 -14.797 3.361 1 97.88 30 LEU B CA 1
ATOM 1329 C C . LEU B 1 30 ? -2.689 -13.609 3.475 1 97.88 30 LEU B C 1
ATOM 1331 O O . LEU B 1 30 ? -1.708 -13.664 4.219 1 97.88 30 LEU B O 1
ATOM 1335 N N . MET B 1 31 ? -2.951 -12.539 2.764 1 95.69 31 MET B N 1
ATOM 1336 C CA . MET B 1 31 ? -2.146 -11.328 2.852 1 95.69 31 MET B CA 1
ATOM 1337 C C . MET B 1 31 ? -2.088 -10.812 4.285 1 95.69 31 MET B C 1
ATOM 1339 O O . MET B 1 31 ? -1.028 -10.391 4.758 1 95.69 31 MET B O 1
ATOM 1343 N N . GLY B 1 32 ? -3.264 -10.844 4.898 1 92.44 32 GLY B N 1
ATOM 1344 C CA . GLY B 1 32 ? -3.316 -10.43 6.289 1 92.44 32 GLY B CA 1
ATOM 1345 C C . GLY B 1 32 ? -2.514 -11.32 7.211 1 92.44 32 GLY B C 1
ATOM 1346 O O . GLY B 1 32 ? -1.815 -10.844 8.109 1 92.44 32 GLY B O 1
ATOM 1347 N N . GLU B 1 33 ? -2.553 -12.57 7.043 1 93.31 33 GLU B N 1
ATOM 1348 C CA . GLU B 1 33 ? -1.89 -13.57 7.879 1 93.31 33 GLU B CA 1
ATOM 1349 C C . GLU B 1 33 ? -0.372 -13.422 7.812 1 93.31 33 GLU B C 1
ATOM 1351 O O . GLU B 1 33 ? 0.313 -13.531 8.828 1 93.31 33 GLU B O 1
ATOM 1356 N N . ILE B 1 34 ? 0.087 -13.148 6.637 1 89.75 34 ILE B N 1
ATOM 1357 C CA . ILE B 1 34 ? 1.538 -13.141 6.492 1 89.75 34 ILE B CA 1
ATOM 1358 C C . ILE B 1 34 ? 2.039 -11.711 6.32 1 89.75 34 ILE B C 1
ATOM 1360 O O . ILE B 1 34 ? 3.211 -11.492 6.004 1 89.75 34 ILE B O 1
ATOM 1364 N N . GLU B 1 35 ? 1.154 -10.797 6.371 1 86.25 35 GLU B N 1
ATOM 1365 C CA . GLU B 1 35 ? 1.441 -9.359 6.41 1 86.25 35 GLU B CA 1
ATOM 1366 C C . GLU B 1 35 ? 2.154 -8.906 5.137 1 86.25 35 GLU B C 1
ATOM 1368 O O . GLU B 1 35 ? 3.188 -8.242 5.203 1 86.25 35 GLU B O 1
ATOM 1373 N N . VAL B 1 36 ? 1.59 -9.258 4.02 1 87.12 36 VAL B N 1
ATOM 1374 C CA . VAL B 1 36 ? 2.078 -8.789 2.725 1 87.12 36 VAL B CA 1
ATOM 1375 C C . VAL B 1 36 ? 0.933 -8.164 1.934 1 87.12 36 VAL B C 1
ATOM 1377 O O . VAL B 1 36 ? -0.24 -8.414 2.225 1 87.12 36 VAL B O 1
ATOM 1380 N N . GLY B 1 37 ? 1.26 -7.355 0.918 1 90.94 37 GLY B N 1
ATOM 1381 C CA . GLY B 1 37 ? 0.263 -6.688 0.095 1 90.94 37 GLY B CA 1
ATOM 1382 C C . GLY B 1 37 ? 0.168 -7.258 -1.307 1 90.94 37 GLY B C 1
ATOM 1383 O O . GLY B 1 37 ? -0.446 -6.652 -2.188 1 90.94 37 GLY B O 1
ATOM 1384 N N . ALA B 1 38 ? 0.866 -8.367 -1.5 1 94.69 38 ALA B N 1
ATOM 1385 C CA . ALA B 1 38 ? 0.852 -9.008 -2.812 1 94.69 38 ALA B CA 1
ATOM 1386 C C . ALA B 1 38 ? 1.114 -10.508 -2.697 1 94.69 38 ALA B C 1
ATOM 1388 O O . ALA B 1 38 ? 1.804 -10.953 -1.776 1 94.69 38 ALA B O 1
ATOM 1389 N N . LEU B 1 39 ? 0.546 -11.227 -3.607 1 97 39 LEU B N 1
ATOM 1390 C CA . LEU B 1 39 ? 0.764 -12.672 -3.699 1 97 39 LEU B CA 1
ATOM 1391 C C . LEU B 1 39 ? 0.979 -13.094 -5.148 1 97 39 LEU B C 1
ATOM 1393 O O . LEU B 1 39 ? 0.297 -12.602 -6.051 1 97 39 LEU B O 1
ATOM 1397 N N . PRO B 1 40 ? 1.987 -13.93 -5.379 1 98.19 40 PRO B N 1
ATOM 1398 C CA . PRO B 1 40 ? 1.981 -14.609 -6.68 1 98.19 40 PRO B CA 1
ATOM 1399 C C . PRO B 1 40 ? 0.796 -15.555 -6.844 1 98.19 40 PRO B C 1
ATOM 1401 O O . PRO B 1 40 ? 0.375 -16.203 -5.879 1 98.19 40 PRO B O 1
ATOM 1404 N N . VAL B 1 41 ? 0.262 -15.633 -8.055 1 98.75 41 VAL B N 1
ATOM 1405 C CA . VAL B 1 41 ? -0.898 -16.469 -8.344 1 98.75 41 VAL B CA 1
ATOM 1406 C C . VAL B 1 41 ? -0.459 -17.719 -9.109 1 98.75 41 VAL B C 1
ATOM 1408 O O . VAL B 1 41 ? 0.225 -17.609 -10.133 1 98.75 41 VAL B O 1
ATOM 1411 N N . GLY B 1 42 ? -0.826 -18.875 -8.648 1 98.38 42 GLY B N 1
ATOM 1412 C CA . GLY B 1 42 ? -0.458 -20.141 -9.281 1 98.38 42 GLY B CA 1
ATOM 1413 C C . GLY B 1 42 ? 0.403 -21.016 -8.398 1 98.38 42 GLY B C 1
ATOM 1414 O O . GLY B 1 42 ? 0.027 -21.328 -7.266 1 98.38 42 GLY B O 1
ATOM 1415 N N . SER B 1 43 ? 1.567 -21.438 -8.922 1 98 43 SER B N 1
ATOM 1416 C CA . SER B 1 43 ? 2.531 -22.312 -8.25 1 98 43 SER B CA 1
ATOM 1417 C C . SER B 1 43 ? 3.959 -21.969 -8.656 1 98 43 SER B C 1
ATOM 1419 O O . SER B 1 43 ? 4.176 -21.141 -9.555 1 98 43 SER B O 1
ATOM 1421 N N . PRO B 1 44 ? 4.895 -22.531 -7.887 1 97.5 44 PRO B N 1
ATOM 1422 C CA . PRO B 1 44 ? 6.281 -22.297 -8.281 1 97.5 44 PRO B CA 1
ATOM 1423 C C . PRO B 1 44 ? 6.555 -22.641 -9.742 1 97.5 44 PRO B C 1
ATOM 1425 O O . PRO B 1 44 ? 7.305 -21.938 -10.422 1 97.5 44 PRO B O 1
ATOM 1428 N N . GLU B 1 45 ? 5.902 -23.688 -10.211 1 97.69 45 GLU B N 1
ATOM 1429 C CA . GLU B 1 45 ? 6.156 -24.172 -11.562 1 97.69 45 GLU B CA 1
ATOM 1430 C C . GLU B 1 45 ? 5.328 -23.406 -12.594 1 97.69 45 GLU B C 1
ATOM 1432 O O . GLU B 1 45 ? 5.66 -23.406 -13.781 1 97.69 45 GLU B O 1
ATOM 1437 N N . ARG B 1 46 ? 4.266 -22.844 -12.148 1 97.12 46 ARG B N 1
ATOM 1438 C CA . ARG B 1 46 ? 3.334 -22.172 -13.055 1 97.12 46 ARG B CA 1
ATOM 1439 C C . ARG B 1 46 ? 2.848 -20.859 -12.461 1 97.12 46 ARG B C 1
ATOM 1441 O O . ARG B 1 46 ? 1.775 -20.797 -11.852 1 97.12 46 ARG B O 1
ATOM 1448 N N . LEU B 1 47 ? 3.621 -19.828 -12.664 1 97.94 47 LEU B N 1
ATOM 1449 C CA . LEU B 1 47 ? 3.264 -18.484 -12.242 1 97.94 47 LEU B CA 1
ATOM 1450 C C . LEU B 1 47 ? 2.299 -17.844 -13.234 1 97.94 47 LEU B C 1
ATOM 1452 O O . LEU B 1 47 ? 2.664 -17.578 -14.383 1 97.94 47 LEU B O 1
ATOM 1456 N N . GLU B 1 48 ? 1.067 -17.531 -12.836 1 97.56 48 GLU B N 1
ATOM 1457 C CA . GLU B 1 48 ? 0.045 -17.031 -13.75 1 97.56 48 GLU B CA 1
ATOM 1458 C C . GLU B 1 48 ? -0.1 -15.523 -13.648 1 97.56 48 GLU B C 1
ATOM 1460 O O . GLU B 1 48 ? -0.612 -14.875 -14.562 1 97.56 48 GLU B O 1
ATOM 1465 N N . GLY B 1 49 ? 0.275 -14.961 -12.555 1 97.62 49 GLY B N 1
ATOM 1466 C CA . GLY B 1 49 ? 0.15 -13.531 -12.328 1 97.62 49 GLY B CA 1
ATOM 1467 C C . GLY B 1 49 ? 0.496 -13.109 -10.914 1 97.62 49 GLY B C 1
ATOM 1468 O O . GLY B 1 49 ? 1.146 -13.859 -10.18 1 97.62 49 GLY B O 1
ATOM 1469 N N . ILE B 1 50 ? 0.211 -11.867 -10.617 1 97.69 50 ILE B N 1
ATOM 1470 C CA . ILE B 1 50 ? 0.358 -11.297 -9.281 1 97.69 50 ILE B CA 1
ATOM 1471 C C . ILE B 1 50 ? -0.915 -10.547 -8.898 1 97.69 50 ILE B C 1
ATOM 1473 O O . ILE B 1 50 ? -1.51 -9.859 -9.727 1 97.69 50 ILE B O 1
ATOM 1477 N N . VAL B 1 51 ? -1.368 -10.742 -7.664 1 97.62 51 VAL B N 1
ATOM 1478 C CA . VAL B 1 51 ? -2.473 -9.945 -7.145 1 97.62 51 VAL B CA 1
ATOM 1479 C C . VAL B 1 51 ? -1.983 -9.078 -5.98 1 97.62 51 VAL B C 1
ATOM 1481 O O . VAL B 1 51 ? -1.283 -9.57 -5.09 1 97.62 51 VAL B O 1
ATOM 1484 N N . THR B 1 52 ? -2.277 -7.816 -6.086 1 94.94 52 THR B N 1
ATOM 1485 C CA . THR B 1 52 ? -1.871 -6.879 -5.043 1 94.94 52 THR B CA 1
ATOM 1486 C C . THR B 1 52 ? -3.088 -6.336 -4.297 1 94.94 52 THR B C 1
ATOM 1488 O O . THR B 1 52 ? -4.219 -6.477 -4.766 1 94.94 52 THR B O 1
ATOM 1491 N N . ASP B 1 53 ? -2.828 -5.836 -3.15 1 93.62 53 ASP B N 1
ATOM 1492 C CA . ASP B 1 53 ? -3.885 -5.156 -2.408 1 93.62 53 ASP B CA 1
ATOM 1493 C C . ASP B 1 53 ? -4.496 -4.023 -3.232 1 93.62 53 ASP B C 1
ATOM 1495 O O . ASP B 1 53 ? -5.707 -3.795 -3.178 1 93.62 53 ASP B O 1
ATOM 1499 N N . ARG B 1 54 ? -3.725 -3.422 -4.062 1 92.06 54 ARG B N 1
ATOM 1500 C CA . ARG B 1 54 ? -4.23 -2.365 -4.934 1 92.06 54 ARG B CA 1
ATOM 1501 C C . ARG B 1 54 ? -5.156 -2.936 -6.004 1 92.06 54 ARG B C 1
ATOM 1503 O O . ARG B 1 54 ? -6.188 -2.34 -6.324 1 92.06 54 ARG B O 1
ATOM 1510 N N . ASP B 1 55 ? -4.766 -3.992 -6.59 1 95.25 55 ASP B N 1
ATOM 1511 C CA . ASP B 1 55 ? -5.656 -4.664 -7.535 1 95.25 55 ASP B CA 1
ATOM 1512 C C . ASP B 1 55 ? -7.031 -4.898 -6.922 1 95.25 55 ASP B C 1
ATOM 1514 O O . ASP B 1 55 ? -8.055 -4.609 -7.547 1 95.25 55 ASP B O 1
ATOM 1518 N N . ILE B 1 56 ? -6.961 -5.434 -5.688 1 98.12 56 ILE B N 1
ATOM 1519 C CA . ILE B 1 56 ? -8.195 -5.781 -4.988 1 98.12 56 ILE B CA 1
ATOM 1520 C C . ILE B 1 56 ? -9 -4.516 -4.707 1 98.12 56 ILE B C 1
ATOM 1522 O O . ILE B 1 56 ? -10.219 -4.492 -4.91 1 98.12 56 ILE B O 1
ATOM 1526 N N . LEU B 1 57 ? -8.336 -3.492 -4.32 1 97.44 57 LEU B N 1
ATOM 1527 C CA . LEU B 1 57 ? -9.016 -2.234 -4.023 1 97.44 57 LEU B CA 1
ATOM 1528 C C . LEU B 1 57 ? -9.695 -1.676 -5.266 1 97.44 57 LEU B C 1
ATOM 1530 O O . LEU B 1 57 ? -10.883 -1.347 -5.23 1 97.44 57 LEU B O 1
ATOM 1534 N N . TYR B 1 58 ? -9.039 -1.672 -6.402 1 95.94 58 TYR B N 1
ATOM 1535 C CA . TYR B 1 58 ? -9.508 -0.98 -7.598 1 95.94 58 TYR B CA 1
ATOM 1536 C C . TYR B 1 58 ? -10.438 -1.872 -8.414 1 95.94 58 TYR B C 1
ATOM 1538 O O . TYR B 1 58 ? -11.43 -1.397 -8.969 1 95.94 58 TYR B O 1
ATOM 1546 N N . ARG B 1 59 ? -10.141 -3.09 -8.43 1 97.69 59 ARG B N 1
ATOM 1547 C CA . ARG B 1 59 ? -10.844 -3.945 -9.383 1 97.69 59 ARG B CA 1
ATOM 1548 C C . ARG B 1 59 ? -11.945 -4.738 -8.695 1 97.69 59 ARG B C 1
ATOM 1550 O O . ARG B 1 59 ? -12.766 -5.379 -9.367 1 97.69 59 ARG B O 1
ATOM 1557 N N . LEU B 1 60 ? -11.977 -4.711 -7.406 1 98.75 60 LEU B N 1
ATOM 1558 C CA . LEU B 1 60 ? -13.047 -5.41 -6.695 1 98.75 60 LEU B CA 1
ATOM 1559 C C . LEU B 1 60 ? -13.867 -4.441 -5.855 1 98.75 60 LEU B C 1
ATOM 1561 O O . LEU B 1 60 ? -15.062 -4.266 -6.09 1 98.75 60 LEU B O 1
ATOM 1565 N N . VAL B 1 61 ? -13.211 -3.781 -4.898 1 98.75 61 VAL B N 1
ATOM 1566 C CA . VAL B 1 61 ? -13.93 -2.975 -3.92 1 98.75 61 VAL B CA 1
ATOM 1567 C C . VAL B 1 61 ? -14.57 -1.77 -4.609 1 98.75 61 VAL B C 1
ATOM 1569 O O . VAL B 1 61 ? -15.758 -1.502 -4.434 1 98.75 61 VAL B O 1
ATOM 1572 N N . ALA B 1 62 ? -13.773 -1.05 -5.43 1 98.56 62 ALA B N 1
ATOM 1573 C CA . ALA B 1 62 ? -14.25 0.159 -6.094 1 98.56 62 ALA B CA 1
ATOM 1574 C C . ALA B 1 62 ? -15.375 -0.166 -7.078 1 98.56 62 ALA B C 1
ATOM 1576 O O . ALA B 1 62 ? -16.172 0.706 -7.43 1 98.56 62 ALA B O 1
ATOM 1577 N N . ARG B 1 63 ? -15.422 -1.383 -7.492 1 98.44 63 ARG B N 1
ATOM 1578 C CA . ARG B 1 63 ? -16.438 -1.805 -8.453 1 98.44 63 ARG B CA 1
ATOM 1579 C C . ARG B 1 63 ? -17.641 -2.426 -7.738 1 98.44 63 ARG B C 1
ATOM 1581 O O . ARG B 1 63 ? -18.594 -2.854 -8.383 1 98.44 63 ARG B O 1
ATOM 1588 N N . GLY B 1 64 ? -17.578 -2.494 -6.457 1 98.5 64 GLY B N 1
ATOM 1589 C CA . GLY B 1 64 ? -18.688 -2.986 -5.648 1 98.5 64 GLY B CA 1
ATOM 1590 C C . GLY B 1 64 ? -18.906 -4.48 -5.789 1 98.5 64 GLY B C 1
ATOM 1591 O O . GLY B 1 64 ? -20.031 -4.961 -5.676 1 98.5 64 GLY B O 1
ATOM 1592 N N . LEU B 1 65 ? -17.812 -5.254 -6.051 1 98.62 65 LEU B N 1
ATOM 1593 C CA . LEU B 1 65 ? -17.953 -6.68 -6.316 1 98.62 65 LEU B CA 1
ATOM 1594 C C . LEU B 1 65 ? -17.828 -7.488 -5.027 1 98.62 65 LEU B C 1
ATOM 1596 O O . LEU B 1 65 ? -17.297 -6.996 -4.031 1 98.62 65 LEU B O 1
ATOM 1600 N N . ASP B 1 66 ? -18.375 -8.68 -5.062 1 98.44 66 ASP B N 1
ATOM 1601 C CA . ASP B 1 66 ? -18.422 -9.57 -3.904 1 98.44 66 ASP B CA 1
ATOM 1602 C C . ASP B 1 66 ? -17.125 -10.359 -3.758 1 98.44 66 ASP B C 1
ATOM 1604 O O . ASP B 1 66 ? -16.844 -11.242 -4.574 1 98.44 66 ASP B O 1
ATOM 1608 N N . PRO B 1 67 ? -16.359 -10.148 -2.629 1 98.62 67 PRO B N 1
ATOM 1609 C CA . PRO B 1 67 ? -15.07 -10.82 -2.492 1 98.62 67 PRO B CA 1
ATOM 1610 C C . PRO B 1 67 ? -15.203 -12.328 -2.312 1 98.62 67 PRO B C 1
ATOM 1612 O O . PRO B 1 67 ? -14.219 -13.055 -2.436 1 98.62 67 PRO B O 1
ATOM 1615 N N . ASN B 1 68 ? -16.359 -12.844 -1.967 1 98.56 68 ASN B N 1
ATOM 1616 C CA . ASN B 1 68 ? -16.609 -14.273 -1.796 1 98.56 68 ASN B CA 1
ATOM 1617 C C . ASN B 1 68 ? -16.812 -14.969 -3.137 1 98.56 68 ASN B C 1
ATOM 1619 O O . ASN B 1 68 ? -16.719 -16.203 -3.225 1 98.56 68 ASN B O 1
ATOM 1623 N N . ARG B 1 69 ? -17.109 -14.141 -4.172 1 98.38 69 ARG B N 1
ATOM 1624 C CA . ARG B 1 69 ? -17.516 -14.734 -5.441 1 98.38 69 ARG B CA 1
ATOM 1625 C C . ARG B 1 69 ? -16.469 -14.477 -6.523 1 98.38 69 ARG B C 1
ATOM 1627 O O . ARG B 1 69 ? -16.266 -15.32 -7.398 1 98.38 69 ARG B O 1
ATOM 1634 N N . ILE B 1 70 ? -15.883 -13.32 -6.512 1 98.69 70 ILE B N 1
ATOM 1635 C CA . ILE B 1 70 ? -14.891 -12.969 -7.523 1 98.69 70 ILE B CA 1
ATOM 1636 C C . ILE B 1 70 ? -13.617 -13.781 -7.309 1 98.69 70 ILE B C 1
ATOM 1638 O O . ILE B 1 70 ? -13.133 -13.898 -6.184 1 98.69 70 ILE B O 1
ATOM 1642 N N . GLN B 1 71 ? -13.141 -14.336 -8.391 1 98.88 71 GLN B N 1
ATOM 1643 C CA . GLN B 1 71 ? -11.93 -15.141 -8.312 1 98.88 71 GLN B CA 1
ATOM 1644 C C . GLN B 1 71 ? -10.68 -14.273 -8.492 1 98.88 71 GLN B C 1
ATOM 1646 O O . GLN B 1 71 ? -10.727 -13.25 -9.164 1 98.88 71 GLN B O 1
ATOM 1651 N N . VAL B 1 72 ? -9.578 -14.75 -7.918 1 98.88 72 VAL B N 1
ATOM 1652 C CA . VAL B 1 72 ? -8.305 -14.047 -7.953 1 98.88 72 VAL B CA 1
ATOM 1653 C C . VAL B 1 72 ? -7.918 -13.742 -9.398 1 98.88 72 VAL B C 1
ATOM 1655 O O . VAL B 1 72 ? -7.477 -12.633 -9.711 1 98.88 72 VAL B O 1
ATOM 1658 N N . ARG B 1 73 ? -8.156 -14.617 -10.305 1 98.56 73 ARG B N 1
ATOM 1659 C CA . ARG B 1 73 ? -7.75 -14.445 -11.695 1 98.56 73 ARG B CA 1
ATOM 1660 C C . ARG B 1 73 ? -8.477 -13.273 -12.336 1 98.56 73 ARG B C 1
ATOM 1662 O O . ARG B 1 73 ? -8.039 -12.75 -13.367 1 98.56 73 ARG B O 1
ATOM 1669 N N . GLU B 1 74 ? -9.578 -12.859 -11.789 1 98.5 74 GLU B N 1
ATOM 1670 C CA . GLU B 1 74 ? -10.383 -11.781 -12.352 1 98.5 74 GLU B CA 1
ATOM 1671 C C . GLU B 1 74 ? -9.82 -10.414 -11.953 1 98.5 74 GLU B C 1
ATOM 1673 O O . GLU B 1 74 ? -10.188 -9.398 -12.547 1 98.5 74 GLU B O 1
ATOM 1678 N N . VAL B 1 75 ? -8.922 -10.391 -10.961 1 98.31 75 VAL B N 1
ATOM 1679 C CA . VAL B 1 75 ? -8.453 -9.094 -10.492 1 98.31 75 VAL B CA 1
ATOM 1680 C C . VAL B 1 75 ? -6.93 -9.039 -10.57 1 98.31 75 VAL B C 1
ATOM 1682 O O . VAL B 1 75 ? -6.336 -7.965 -10.461 1 98.31 75 VAL B O 1
ATOM 1685 N N . MET B 1 76 ? -6.254 -10.148 -10.742 1 97.81 76 MET B N 1
ATOM 1686 C CA . MET B 1 76 ? -4.793 -10.195 -10.727 1 97.81 76 MET B CA 1
ATOM 1687 C C . MET B 1 76 ? -4.211 -9.508 -11.953 1 97.81 76 MET B C 1
ATOM 1689 O O . MET B 1 76 ? -4.922 -9.281 -12.938 1 97.81 76 MET B O 1
ATOM 1693 N N . SER B 1 77 ? -2.988 -9.117 -11.812 1 94.94 77 SER B N 1
ATOM 1694 C CA . SER B 1 77 ? -2.248 -8.633 -12.969 1 94.94 77 SER B CA 1
ATOM 1695 C C . SER B 1 77 ? -1.519 -9.766 -13.68 1 94.94 77 SER B C 1
ATOM 1697 O O . SER B 1 77 ? -1.001 -10.68 -13.031 1 94.94 77 SER B O 1
ATOM 1699 N N . ARG B 1 78 ? -1.485 -9.695 -14.992 1 93.62 78 ARG B N 1
ATOM 1700 C CA . ARG B 1 78 ? -0.79 -10.664 -15.836 1 93.62 78 ARG B CA 1
ATOM 1701 C C . ARG B 1 78 ? -0.232 -9.992 -17.094 1 93.62 78 ARG B C 1
ATOM 1703 O O . ARG B 1 78 ? -0.825 -9.047 -17.609 1 93.62 78 ARG B O 1
ATOM 1710 N N . PRO B 1 79 ? 1.017 -10.367 -17.609 1 90.88 79 PRO B N 1
ATOM 1711 C CA . PRO B 1 79 ? 1.897 -11.367 -17 1 90.88 79 PRO B CA 1
ATOM 1712 C C . PRO B 1 79 ? 2.639 -10.828 -15.781 1 90.88 79 PRO B C 1
ATOM 1714 O O . PRO B 1 79 ? 2.758 -9.617 -15.609 1 90.88 79 PRO B O 1
ATOM 1717 N N . ALA B 1 80 ? 3.041 -11.719 -14.914 1 94.38 80 ALA B N 1
ATOM 1718 C CA . ALA B 1 80 ? 3.889 -11.328 -13.789 1 94.38 80 ALA B CA 1
ATOM 1719 C C . ALA B 1 80 ? 5.277 -10.914 -14.273 1 94.38 80 ALA B C 1
ATOM 1721 O O . ALA B 1 80 ? 5.91 -11.625 -15.047 1 94.38 80 ALA B O 1
ATOM 1722 N N . VAL B 1 81 ? 5.719 -9.781 -13.859 1 95.06 81 VAL B N 1
ATOM 1723 C CA . VAL B 1 81 ? 7.109 -9.391 -14.07 1 95.06 81 VAL B CA 1
ATOM 1724 C C . VAL B 1 81 ? 8 -10.062 -13.031 1 95.06 81 VAL B C 1
ATOM 1726 O O . VAL B 1 81 ? 7.699 -10.039 -11.836 1 95.06 81 VAL B O 1
ATOM 1729 N N . THR B 1 82 ? 9.016 -10.711 -13.539 1 97.56 82 THR B N 1
ATOM 1730 C CA . THR B 1 82 ? 9.906 -11.438 -12.641 1 97.56 82 THR B CA 1
ATOM 1731 C C . THR B 1 82 ? 11.352 -11.008 -12.852 1 97.56 82 THR B C 1
ATOM 1733 O O . THR B 1 82 ? 11.688 -10.406 -13.875 1 97.56 82 THR B O 1
ATOM 1736 N N . CYS B 1 83 ? 12.156 -11.266 -11.859 1 97.38 83 CYS B N 1
ATOM 1737 C CA . CYS B 1 83 ? 13.609 -11.211 -12.031 1 97.38 83 CYS B CA 1
ATOM 1738 C C . CYS B 1 83 ? 14.234 -12.586 -11.805 1 97.38 83 CYS B C 1
ATOM 1740 O O . CYS B 1 83 ? 13.555 -13.516 -11.359 1 97.38 83 CYS B O 1
ATOM 1742 N N . ARG B 1 84 ? 15.469 -12.656 -12.141 1 98 84 ARG B N 1
ATOM 1743 C CA . ARG B 1 84 ? 16.172 -13.922 -11.969 1 98 84 ARG B CA 1
ATOM 1744 C C . ARG B 1 84 ? 16.984 -13.93 -10.68 1 98 84 ARG B C 1
ATOM 1746 O O . ARG B 1 84 ? 17.453 -12.883 -10.227 1 98 84 ARG B O 1
ATOM 1753 N N . GLU B 1 85 ? 17.141 -15.133 -10.148 1 97.25 85 GLU B N 1
ATOM 1754 C CA . GLU B 1 85 ? 17.891 -15.258 -8.891 1 97.25 85 GLU B CA 1
ATOM 1755 C C . GLU B 1 85 ? 19.328 -14.797 -9.062 1 97.25 85 GLU B C 1
ATOM 1757 O O . GLU B 1 85 ? 19.953 -14.312 -8.109 1 97.25 85 GLU B O 1
ATOM 1762 N N . GLY B 1 86 ? 19.859 -14.828 -10.266 1 96.75 86 GLY B N 1
ATOM 1763 C CA . GLY B 1 86 ? 21.234 -14.453 -10.531 1 96.75 86 GLY B CA 1
ATOM 1764 C C . GLY B 1 86 ? 21.406 -12.984 -10.875 1 96.75 86 GLY B C 1
ATOM 1765 O O . GLY B 1 86 ? 22.531 -12.5 -11.039 1 96.75 86 GLY B O 1
ATOM 1766 N N . ASP B 1 87 ? 20.344 -12.289 -11.023 1 96.12 87 ASP B N 1
ATOM 1767 C CA . ASP B 1 87 ? 20.422 -10.867 -11.352 1 96.12 87 ASP B CA 1
ATOM 1768 C C . ASP B 1 87 ? 21.125 -10.086 -10.242 1 96.12 87 ASP B C 1
ATOM 1770 O O . ASP B 1 87 ? 21.109 -10.5 -9.078 1 96.12 87 ASP B O 1
ATOM 1774 N N . THR B 1 88 ? 21.719 -8.938 -10.57 1 92.38 88 THR B N 1
ATOM 1775 C CA . THR B 1 88 ? 22.25 -8.023 -9.555 1 92.38 88 THR B CA 1
ATOM 1776 C C . THR B 1 88 ? 21.109 -7.285 -8.859 1 92.38 88 THR B C 1
ATOM 1778 O O . THR B 1 88 ? 20 -7.188 -9.398 1 92.38 88 THR B O 1
ATOM 1781 N N . LEU B 1 89 ? 21.391 -6.797 -7.73 1 88.69 89 LEU B N 1
ATOM 1782 C CA . LEU B 1 89 ? 20.391 -6.008 -7.008 1 88.69 89 LEU B CA 1
ATOM 1783 C C . LEU B 1 89 ? 20.031 -4.746 -7.785 1 88.69 89 LEU B C 1
ATOM 1785 O O . LEU B 1 89 ? 18.875 -4.332 -7.793 1 88.69 89 LEU B O 1
ATOM 1789 N N . HIS B 1 90 ? 20.953 -4.184 -8.469 1 82.81 90 HIS B N 1
ATOM 1790 C CA . HIS B 1 90 ? 20.703 -2.984 -9.258 1 82.81 90 HIS B CA 1
ATOM 1791 C C . HIS B 1 90 ? 19.75 -3.277 -10.414 1 82.81 90 HIS B C 1
ATOM 1793 O O . HIS B 1 90 ? 18.859 -2.479 -10.711 1 82.81 90 HIS B O 1
ATOM 1799 N N . ALA B 1 91 ? 20 -4.402 -11.016 1 87.19 91 ALA B N 1
ATOM 1800 C CA . ALA B 1 91 ? 19.125 -4.781 -12.125 1 87.19 91 ALA B CA 1
ATOM 1801 C C . ALA B 1 91 ? 17.688 -4.965 -11.641 1 87.19 91 ALA B C 1
ATOM 1803 O O . ALA B 1 91 ? 16.75 -4.559 -12.328 1 87.19 91 ALA B O 1
ATOM 1804 N N . ALA B 1 92 ? 17.562 -5.621 -10.523 1 90.5 92 ALA B N 1
ATOM 1805 C CA . ALA B 1 92 ? 16.234 -5.805 -9.93 1 90.5 92 ALA B CA 1
ATOM 1806 C C . ALA B 1 92 ? 15.594 -4.461 -9.602 1 90.5 92 ALA B C 1
ATOM 1808 O O . ALA B 1 92 ? 14.406 -4.254 -9.859 1 90.5 92 ALA B O 1
ATOM 1809 N N . MET B 1 93 ? 16.312 -3.584 -9.062 1 83.25 93 MET B N 1
ATOM 1810 C CA . MET B 1 93 ? 15.812 -2.258 -8.727 1 83.25 93 MET B CA 1
ATOM 1811 C C . MET B 1 93 ? 15.375 -1.506 -9.977 1 83.25 93 MET B C 1
ATOM 1813 O O . MET B 1 93 ? 14.344 -0.827 -9.969 1 83.25 93 MET B O 1
ATOM 1817 N N . ASP B 1 94 ? 16.172 -1.582 -11.031 1 81.06 94 ASP B N 1
ATOM 1818 C CA . ASP B 1 94 ? 15.82 -0.953 -12.305 1 81.06 94 ASP B CA 1
ATOM 1819 C C . ASP B 1 94 ? 14.5 -1.504 -12.844 1 81.06 94 ASP B C 1
ATOM 1821 O O . ASP B 1 94 ? 13.68 -0.752 -13.367 1 81.06 94 ASP B O 1
ATOM 1825 N N . LEU B 1 95 ? 14.391 -2.771 -12.688 1 86.5 95 LEU B N 1
ATOM 1826 C CA . LEU B 1 95 ? 13.172 -3.426 -13.133 1 86.5 95 LEU B CA 1
ATOM 1827 C C . LEU B 1 95 ? 11.961 -2.912 -12.359 1 86.5 95 LEU B C 1
ATOM 1829 O O . LEU B 1 95 ? 10.922 -2.611 -12.945 1 86.5 95 LEU B O 1
ATOM 1833 N N . MET B 1 96 ? 12.047 -2.777 -11.047 1 84.38 96 MET B N 1
ATOM 1834 C CA . MET B 1 96 ? 10.969 -2.252 -10.211 1 84.38 96 MET B CA 1
ATOM 1835 C C . MET B 1 96 ? 10.633 -0.817 -10.602 1 84.38 96 MET B C 1
ATOM 1837 O O . MET B 1 96 ? 9.453 -0.463 -10.719 1 84.38 96 MET B O 1
ATOM 1841 N N . ALA B 1 97 ? 11.625 -0.108 -10.812 1 75.31 97 ALA B N 1
ATOM 1842 C CA . ALA B 1 97 ? 11.422 1.288 -11.195 1 75.31 97 ALA B CA 1
ATOM 1843 C C . ALA B 1 97 ? 10.727 1.394 -12.547 1 75.31 97 ALA B C 1
ATOM 1845 O O . ALA B 1 97 ? 9.773 2.162 -12.703 1 75.31 97 ALA B O 1
ATOM 1846 N N . ALA B 1 98 ? 11.18 0.628 -13.5 1 79.56 98 ALA B N 1
ATOM 1847 C CA . ALA B 1 98 ? 10.672 0.674 -14.867 1 79.56 98 ALA B CA 1
ATOM 1848 C C . ALA B 1 98 ? 9.195 0.292 -14.914 1 79.56 98 ALA B C 1
ATOM 1850 O O . ALA B 1 98 ? 8.438 0.812 -15.734 1 79.56 98 ALA B O 1
ATOM 1851 N N . HIS B 1 99 ? 8.852 -0.577 -14 1 83 99 HIS B N 1
ATOM 1852 C CA . HIS B 1 99 ? 7.492 -1.104 -14.055 1 83 99 HIS B CA 1
ATOM 1853 C C . HIS B 1 99 ? 6.656 -0.587 -12.883 1 83 99 HIS B C 1
ATOM 1855 O O . HIS B 1 99 ? 5.512 -1.005 -12.703 1 83 99 HIS B O 1
ATOM 1861 N N . HIS B 1 100 ? 7.211 0.254 -12.078 1 77.31 100 HIS B N 1
ATOM 1862 C CA . HIS B 1 100 ? 6.547 0.826 -10.906 1 77.31 100 HIS B CA 1
ATOM 1863 C C . HIS B 1 100 ? 6.066 -0.266 -9.961 1 77.31 100 HIS B C 1
ATOM 1865 O O . HIS B 1 100 ? 4.906 -0.26 -9.539 1 77.31 100 HIS B O 1
ATOM 1871 N N . LEU B 1 101 ? 6.992 -1.194 -9.711 1 83.38 101 LEU B N 1
ATOM 1872 C CA . LEU B 1 101 ? 6.715 -2.311 -8.812 1 83.38 101 LEU B CA 1
ATOM 1873 C C . LEU B 1 101 ? 7.562 -2.217 -7.547 1 83.38 101 LEU B C 1
ATOM 1875 O O . LEU B 1 101 ? 8.664 -1.664 -7.574 1 83.38 101 LEU B O 1
ATOM 1879 N N . ARG B 1 102 ? 6.965 -2.883 -6.508 1 82.62 102 ARG B N 1
ATOM 1880 C CA . ARG B 1 102 ? 7.715 -2.902 -5.254 1 82.62 102 ARG B CA 1
ATOM 1881 C C . ARG B 1 102 ? 8.078 -4.328 -4.855 1 82.62 102 ARG B C 1
ATOM 1883 O O . ARG B 1 102 ? 8.719 -4.547 -3.826 1 82.62 102 ARG B O 1
ATOM 1890 N N . ARG B 1 103 ? 7.648 -5.199 -5.672 1 90.38 103 ARG B N 1
ATOM 1891 C CA . ARG B 1 103 ? 7.922 -6.605 -5.395 1 90.38 103 ARG B CA 1
ATOM 1892 C C . ARG B 1 103 ? 8.055 -7.402 -6.688 1 90.38 103 ARG B C 1
ATOM 1894 O O . ARG B 1 103 ? 7.441 -7.059 -7.699 1 90.38 103 ARG B O 1
ATOM 1901 N N . LEU B 1 104 ? 8.859 -8.383 -6.617 1 94.62 104 LEU B N 1
ATOM 1902 C CA . LEU B 1 104 ? 9.109 -9.242 -7.77 1 94.62 104 LEU B CA 1
ATOM 1903 C C . LEU B 1 104 ? 9.219 -10.703 -7.344 1 94.62 104 LEU B C 1
ATOM 1905 O O . LEU B 1 104 ? 9.992 -11.031 -6.441 1 94.62 104 LEU B O 1
ATOM 1909 N N . PRO B 1 105 ? 8.422 -11.57 -7.992 1 97.56 105 PRO B N 1
ATOM 1910 C CA . PRO B 1 105 ? 8.844 -12.969 -7.922 1 97.56 105 PRO B CA 1
ATOM 1911 C C . PRO B 1 105 ? 10.219 -13.203 -8.539 1 97.56 105 PRO B C 1
ATOM 1913 O O . PRO B 1 105 ? 10.586 -12.539 -9.516 1 97.56 105 PRO B O 1
ATOM 1916 N N . VAL B 1 106 ? 10.945 -14.102 -7.93 1 98.5 106 VAL B N 1
ATOM 1917 C CA . VAL B 1 106 ? 12.273 -14.453 -8.414 1 98.5 106 VAL B CA 1
ATOM 1918 C C . VAL B 1 106 ? 12.25 -15.852 -9.016 1 98.5 106 VAL B C 1
ATOM 1920 O O . VAL B 1 106 ? 11.766 -16.797 -8.391 1 98.5 106 VAL B O 1
ATOM 1923 N N . THR B 1 107 ? 12.781 -15.977 -10.203 1 98.31 107 THR B N 1
ATOM 1924 C CA . THR B 1 107 ? 12.766 -17.281 -10.852 1 98.31 107 THR B CA 1
ATOM 1925 C C . THR B 1 107 ? 14.172 -17.859 -10.945 1 98.31 107 THR B C 1
ATOM 1927 O O . THR B 1 107 ? 15.156 -17.109 -10.992 1 98.31 107 THR B O 1
ATOM 1930 N N . ASN B 1 108 ? 14.227 -19.141 -10.891 1 97.81 108 ASN B N 1
ATOM 1931 C CA . ASN B 1 108 ? 15.492 -19.844 -11.109 1 97.81 108 ASN B CA 1
ATOM 1932 C C . ASN B 1 108 ? 15.711 -20.156 -12.586 1 97.81 108 ASN B C 1
ATOM 1934 O O . ASN B 1 108 ? 14.961 -19.688 -13.445 1 97.81 108 ASN B O 1
ATOM 1938 N N . GLU B 1 109 ? 16.75 -20.938 -12.852 1 96.19 109 GLU B N 1
ATOM 1939 C CA . GLU B 1 109 ? 17.141 -21.234 -14.227 1 96.19 109 GLU B CA 1
ATOM 1940 C C . GLU B 1 109 ? 16.078 -22.062 -14.938 1 96.19 109 GLU B C 1
ATOM 1942 O O . GLU B 1 109 ? 15.922 -21.969 -16.156 1 96.19 109 GLU B O 1
ATOM 1947 N N . ALA B 1 110 ? 15.312 -22.812 -14.18 1 96.88 110 ALA B N 1
ATOM 1948 C CA . ALA B 1 110 ? 14.281 -23.672 -14.742 1 96.88 110 ALA B CA 1
ATOM 1949 C C . ALA B 1 110 ? 12.977 -22.906 -14.961 1 96.88 110 ALA B C 1
ATOM 1951 O O . ALA B 1 110 ? 11.984 -23.469 -15.406 1 96.88 110 ALA B O 1
ATOM 1952 N N . GLY B 1 111 ? 12.914 -21.656 -14.594 1 96.06 111 GLY B N 1
ATOM 1953 C CA . GLY B 1 111 ? 11.727 -20.828 -14.773 1 96.06 111 GLY B CA 1
ATOM 1954 C C . GLY B 1 111 ? 10.734 -20.953 -13.633 1 96.06 111 GLY B C 1
ATOM 1955 O O . GLY B 1 111 ? 9.617 -20.438 -13.719 1 96.06 111 GLY B O 1
ATOM 1956 N N . GLN B 1 112 ? 11.234 -21.609 -12.633 1 97.88 112 GLN B N 1
ATOM 1957 C CA . GLN B 1 112 ? 10.383 -21.766 -11.461 1 97.88 112 GLN B CA 1
ATOM 1958 C C . GLN B 1 112 ? 10.602 -20.625 -10.461 1 97.88 112 GLN B C 1
ATOM 1960 O O . GLN B 1 112 ? 11.727 -20.156 -10.297 1 97.88 112 GLN B O 1
ATOM 1965 N N . VAL B 1 113 ? 9.445 -20.281 -9.82 1 98.38 113 VAL B N 1
ATOM 1966 C CA . VAL B 1 113 ? 9.594 -19.281 -8.773 1 98.38 113 VAL B CA 1
ATOM 1967 C C . VAL B 1 113 ? 10.438 -19.844 -7.633 1 98.38 113 VAL B C 1
ATOM 1969 O O . VAL B 1 113 ? 10.086 -20.859 -7.039 1 98.38 113 VAL B O 1
ATOM 1972 N N . ALA B 1 114 ? 11.5 -19.125 -7.352 1 97.88 114 ALA B N 1
ATOM 1973 C CA . ALA B 1 114 ? 12.445 -19.594 -6.344 1 97.88 114 ALA B CA 1
ATOM 1974 C C . ALA B 1 114 ? 12.477 -18.641 -5.141 1 97.88 114 ALA B C 1
ATOM 1976 O O . ALA B 1 114 ? 13.047 -18.984 -4.098 1 97.88 114 ALA B O 1
ATOM 1977 N N . GLY B 1 115 ? 11.898 -17.5 -5.266 1 98 115 GLY B N 1
ATOM 1978 C CA . GLY B 1 115 ? 11.945 -16.547 -4.172 1 98 115 GLY B CA 1
ATOM 1979 C C . GLY B 1 115 ? 11.055 -15.328 -4.406 1 98 115 GLY B C 1
ATOM 1980 O O . GLY B 1 115 ? 10.297 -15.289 -5.375 1 98 115 GLY B O 1
ATOM 1981 N N . TRP B 1 116 ? 11.102 -14.484 -3.439 1 96.5 116 TRP B N 1
ATOM 1982 C CA . TRP B 1 116 ? 10.336 -13.242 -3.387 1 96.5 116 TRP B CA 1
ATOM 1983 C C . TRP B 1 116 ? 11.219 -12.086 -2.928 1 96.5 116 TRP B C 1
ATOM 1985 O O . TRP B 1 116 ? 11.922 -12.195 -1.923 1 96.5 116 TRP B O 1
ATOM 1995 N N . LEU B 1 117 ? 11.164 -11.008 -3.773 1 94.19 117 LEU B N 1
ATOM 1996 C CA . LEU B 1 117 ? 12.023 -9.859 -3.504 1 94.19 117 LEU B CA 1
ATOM 1997 C C . LEU B 1 117 ? 11.195 -8.586 -3.365 1 94.19 117 LEU B C 1
ATOM 1999 O O . LEU B 1 117 ? 10.367 -8.281 -4.223 1 94.19 117 LEU B O 1
ATOM 2003 N N . THR B 1 118 ? 11.422 -7.922 -2.295 1 89.94 118 THR B N 1
ATOM 2004 C CA . THR B 1 118 ? 10.711 -6.664 -2.102 1 89.94 118 THR B CA 1
ATOM 2005 C C . THR B 1 118 ? 11.688 -5.484 -2.129 1 89.94 118 THR B C 1
ATOM 2007 O O . THR B 1 118 ? 12.891 -5.66 -1.938 1 89.94 118 THR B O 1
ATOM 2010 N N . LEU B 1 119 ? 11.117 -4.418 -2.398 1 84.06 119 LEU B N 1
ATOM 2011 C CA . LEU B 1 119 ? 11.906 -3.193 -2.357 1 84.06 119 LEU B CA 1
ATOM 2012 C C . LEU B 1 119 ? 12.508 -2.979 -0.971 1 84.06 119 LEU B C 1
ATOM 2014 O O . LEU B 1 119 ? 13.625 -2.475 -0.844 1 84.06 119 LEU B O 1
ATOM 2018 N N . ALA B 1 120 ? 11.734 -3.365 -0.003 1 77.25 120 ALA B N 1
ATOM 2019 C CA . ALA B 1 120 ? 12.25 -3.277 1.36 1 77.25 120 ALA B CA 1
ATOM 2020 C C . ALA B 1 120 ? 13.516 -4.117 1.524 1 77.25 120 ALA B C 1
ATOM 2022 O O . ALA B 1 120 ? 14.477 -3.686 2.16 1 77.25 120 ALA B O 1
ATOM 2023 N N . ASP B 1 121 ? 13.516 -5.309 1.011 1 82.44 121 ASP B N 1
ATOM 2024 C CA . ASP B 1 121 ? 14.695 -6.168 1.036 1 82.44 121 ASP B CA 1
ATOM 2025 C C . ASP B 1 121 ? 15.898 -5.477 0.388 1 82.44 121 ASP B C 1
ATOM 2027 O O . ASP B 1 121 ? 17 -5.496 0.937 1 82.44 121 ASP B O 1
ATOM 2031 N N . LEU B 1 122 ? 15.656 -4.93 -0.812 1 83.25 122 LEU B N 1
ATOM 2032 C CA . LEU B 1 122 ? 16.719 -4.258 -1.564 1 83.25 122 LEU B CA 1
ATOM 2033 C C . LEU B 1 122 ? 17.25 -3.051 -0.802 1 83.25 122 LEU B C 1
ATOM 2035 O O . LEU B 1 122 ? 18.453 -2.842 -0.724 1 83.25 122 LEU B O 1
ATOM 2039 N N . SER B 1 123 ? 16.328 -2.285 -0.385 1 73.94 123 SER B N 1
ATOM 2040 C CA . SER B 1 123 ? 16.703 -1.054 0.304 1 73.94 123 SER B CA 1
ATOM 2041 C C . SER B 1 123 ? 17.609 -1.337 1.497 1 73.94 123 SER B C 1
ATOM 2043 O O . SER B 1 123 ? 18.562 -0.599 1.747 1 73.94 123 SER B O 1
ATOM 2045 N N . ARG B 1 124 ? 17.281 -2.307 2.188 1 71.75 124 ARG B N 1
ATOM 2046 C CA . ARG B 1 124 ? 18.078 -2.686 3.354 1 71.75 124 ARG B CA 1
ATOM 2047 C C . ARG B 1 124 ? 19.516 -3.027 2.955 1 71.75 124 ARG B C 1
ATOM 2049 O O . ARG B 1 124 ? 20.453 -2.805 3.727 1 71.75 124 ARG B O 1
ATOM 2056 N N . HIS B 1 125 ? 19.656 -3.508 1.81 1 73.81 125 HIS B N 1
ATOM 2057 C CA . HIS B 1 125 ? 20.984 -3.996 1.417 1 73.81 125 HIS B CA 1
ATOM 2058 C C . HIS B 1 125 ? 21.719 -2.971 0.562 1 73.81 125 HIS B C 1
ATOM 2060 O O . HIS B 1 125 ? 22.953 -2.947 0.538 1 73.81 125 HIS B O 1
ATOM 2066 N N . LEU B 1 126 ? 20.953 -2.322 -0.24 1 67 126 LEU B N 1
ATOM 2067 C CA . LEU B 1 126 ? 21.594 -1.344 -1.111 1 67 126 LEU B CA 1
ATOM 2068 C C . LEU B 1 126 ? 21.812 -0.023 -0.38 1 67 126 LEU B C 1
ATOM 2070 O O . LEU B 1 126 ? 22.75 0.721 -0.696 1 67 126 LEU B O 1
ATOM 2074 N N . LEU B 1 127 ? 20.766 0.403 0.342 1 56.75 127 LEU B N 1
ATOM 2075 C CA . LEU B 1 127 ? 20.938 1.646 1.087 1 56.75 127 LEU B CA 1
ATOM 2076 C C . LEU B 1 127 ? 21.875 1.45 2.27 1 56.75 127 LEU B C 1
ATOM 2078 O O . LEU B 1 127 ? 21.547 0.75 3.227 1 56.75 127 LEU B O 1
ATOM 2082 N N . VAL B 1 128 ? 23.016 0.771 2.111 1 49.16 128 VAL B N 1
ATOM 2083 C CA . VAL B 1 128 ? 24.109 0.605 3.062 1 49.16 128 VAL B CA 1
ATOM 2084 C C . VAL B 1 128 ? 24.094 1.76 4.062 1 49.16 128 VAL B C 1
ATOM 2086 O O . VAL B 1 128 ? 24.016 1.542 5.273 1 49.16 128 VAL B O 1
ATOM 2089 N N . GLU B 1 129 ? 25.234 2.605 4.094 1 44.97 129 GLU B N 1
ATOM 2090 C CA . GLU B 1 129 ? 25.984 3.301 5.137 1 44.97 129 GLU B CA 1
ATOM 2091 C C . GLU B 1 129 ? 25.156 4.418 5.758 1 44.97 129 GLU B C 1
ATOM 2093 O O . GLU B 1 129 ? 25.578 5.035 6.742 1 44.97 129 GLU B O 1
ATOM 2098 N N . ASP B 1 130 ? 24.141 4.875 5.074 1 43.28 130 ASP B N 1
ATOM 2099 C CA . ASP B 1 130 ? 23.547 5.984 5.805 1 43.28 130 ASP B CA 1
ATOM 2100 C C . ASP B 1 130 ? 22.344 5.52 6.621 1 43.28 130 ASP B C 1
ATOM 2102 O O . ASP B 1 130 ? 21.25 5.293 6.07 1 43.28 130 ASP B O 1
ATOM 2106 N N . ALA B 1 131 ? 22.469 5.121 7.832 1 47.44 131 ALA B N 1
ATOM 2107 C CA . ALA B 1 131 ? 21.594 4.504 8.828 1 47.44 131 ALA B CA 1
ATOM 2108 C C . ALA B 1 131 ? 20.219 5.18 8.859 1 47.44 131 ALA B C 1
ATOM 2110 O O . ALA B 1 131 ? 19.188 4.5 8.867 1 47.44 131 ALA B O 1
ATOM 2111 N N . PRO B 1 132 ? 20.203 6.395 9.008 1 45.69 132 PRO B N 1
ATOM 2112 C CA . PRO B 1 132 ? 18.891 7.035 9.156 1 45.69 132 PRO B CA 1
ATOM 2113 C C . PRO B 1 132 ? 17.969 6.75 7.977 1 45.69 132 PRO B C 1
ATOM 2115 O O . PRO B 1 132 ? 16.766 6.559 8.172 1 45.69 132 PRO B O 1
ATOM 2118 N N . LEU B 1 133 ? 18.531 6.66 6.875 1 49.66 133 LEU B N 1
ATOM 2119 C CA . LEU B 1 133 ? 17.719 6.449 5.688 1 49.66 133 LEU B CA 1
ATOM 2120 C C . LEU B 1 133 ? 17.203 5.016 5.629 1 49.66 133 LEU B C 1
ATOM 2122 O O . LEU B 1 133 ? 16.062 4.777 5.246 1 49.66 133 LEU B O 1
ATOM 2126 N N . GLN B 1 134 ? 17.969 4.152 6.07 1 50.25 134 GLN B N 1
ATOM 2127 C CA . GLN B 1 134 ? 17.547 2.762 6.156 1 50.25 134 GLN B CA 1
ATOM 2128 C C . GLN B 1 134 ? 16.266 2.627 6.98 1 50.25 134 GLN B C 1
ATOM 2130 O O . GLN B 1 134 ? 15.359 1.888 6.602 1 50.25 134 GLN B O 1
ATOM 2135 N N . GLU B 1 135 ? 16.344 3.227 8 1 48.22 135 GLU B N 1
ATOM 2136 C CA . GLU B 1 135 ? 15.203 3.102 8.906 1 48.22 135 GLU B CA 1
ATOM 2137 C C . GLU B 1 135 ? 13.961 3.752 8.32 1 48.22 135 GLU B C 1
ATOM 2139 O O . GLU B 1 135 ? 12.859 3.205 8.422 1 48.22 135 GLU B O 1
ATOM 2144 N N . ALA B 1 136 ? 14.219 4.809 7.766 1 48.88 136 ALA B N 1
ATOM 2145 C CA . ALA B 1 136 ? 13.062 5.5 7.191 1 48.88 136 ALA B CA 1
ATOM 2146 C C . ALA B 1 136 ? 12.461 4.695 6.047 1 48.88 136 ALA B C 1
ATOM 2148 O O . ALA B 1 136 ? 11.234 4.574 5.941 1 48.88 136 ALA B O 1
ATOM 2149 N N . LEU B 1 137 ? 13.344 4.051 5.297 1 52.06 137 LEU B N 1
ATOM 2150 C CA . LEU B 1 137 ? 12.906 3.252 4.16 1 52.06 137 LEU B CA 1
ATOM 2151 C C . LEU B 1 137 ? 12.195 1.984 4.625 1 52.06 137 LEU B C 1
ATOM 2153 O O . LEU B 1 137 ? 11.203 1.565 4.023 1 52.06 137 LEU B O 1
ATOM 2157 N N . ARG B 1 138 ? 12.836 1.408 5.637 1 50.47 138 ARG B N 1
ATOM 2158 C CA . ARG B 1 138 ? 12.195 0.232 6.219 1 50.47 138 ARG B CA 1
ATOM 2159 C C . ARG B 1 138 ? 10.766 0.543 6.645 1 50.47 138 ARG B C 1
ATOM 2161 O O . ARG B 1 138 ? 9.852 -0.249 6.398 1 50.47 138 ARG B O 1
ATOM 2168 N N . ARG B 1 139 ? 10.68 1.543 7.281 1 47.09 139 ARG B N 1
ATOM 2169 C CA . ARG B 1 139 ? 9.359 1.925 7.77 1 47.09 139 ARG B CA 1
ATOM 2170 C C . ARG B 1 139 ? 8.398 2.174 6.609 1 47.09 139 ARG B C 1
ATOM 2172 O O . ARG B 1 139 ? 7.211 1.859 6.699 1 47.09 139 ARG B O 1
ATOM 2179 N N . LEU B 1 140 ? 8.938 2.764 5.656 1 47.88 140 LEU B N 1
ATOM 2180 C CA . LEU B 1 140 ? 8.148 3.105 4.48 1 47.88 140 LEU B CA 1
ATOM 2181 C C . LEU B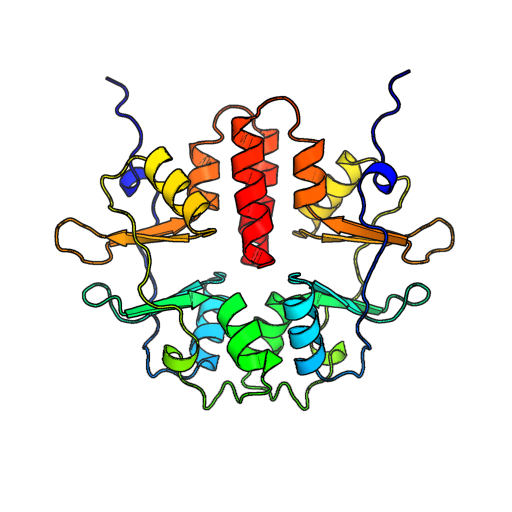 1 140 ? 7.719 1.85 3.729 1 47.88 140 LEU B C 1
ATOM 2183 O O . LEU B 1 140 ? 6.641 1.817 3.125 1 47.88 140 LEU B O 1
ATOM 2187 N N . THR B 1 141 ? 8.641 0.935 3.678 1 48.34 141 THR B N 1
ATOM 2188 C CA . THR B 1 141 ? 8.375 -0.301 2.949 1 48.34 141 THR B CA 1
ATOM 2189 C C . THR B 1 141 ? 7.457 -1.219 3.756 1 48.34 141 THR B C 1
ATOM 2191 O O . THR B 1 141 ? 6.73 -2.035 3.186 1 48.34 141 THR B O 1
ATOM 2194 N N . GLU B 1 142 ? 7.664 -1.245 5.094 1 43.91 142 GLU B N 1
ATOM 2195 C CA . GLU B 1 142 ? 6.867 -2.15 5.914 1 43.91 142 GLU B CA 1
ATOM 2196 C C . GLU B 1 142 ? 5.418 -1.682 6.008 1 43.91 142 GLU B C 1
ATOM 2198 O O . GLU B 1 142 ? 4.512 -2.488 6.23 1 43.91 142 GLU B O 1
ATOM 2203 N N . GLY B 1 143 ? 5.199 -0.516 6.227 1 39.09 143 GLY B N 1
ATOM 2204 C CA . GLY B 1 143 ? 3.84 -0.11 6.535 1 39.09 143 GLY B CA 1
ATOM 2205 C C . GLY B 1 143 ? 2.848 -0.47 5.445 1 39.09 143 GLY B C 1
ATOM 2206 O O . GLY B 1 143 ? 1.65 -0.202 5.574 1 39.09 143 GLY B O 1
ATOM 2207 N N . GLY B 1 144 ? 3.18 -0.538 4.23 1 36.53 144 GLY B N 1
ATOM 2208 C CA . GLY B 1 144 ? 2.168 -1.217 3.438 1 36.53 144 GLY B CA 1
ATOM 2209 C C . GLY B 1 144 ? 1.817 -2.594 3.971 1 36.53 144 GLY B C 1
ATOM 2210 O O . GLY B 1 144 ? 0.913 -3.254 3.453 1 36.53 144 GLY B O 1
ATOM 2211 N N . GLU B 1 145 ? 2.672 -3.32 4.641 1 32.06 145 GLU B N 1
ATOM 2212 C CA . GLU B 1 145 ? 2.383 -4.664 5.137 1 32.06 145 GLU B CA 1
ATOM 2213 C C . GLU B 1 145 ? 1.623 -4.617 6.457 1 32.06 145 GLU B C 1
ATOM 2215 O O . GLU B 1 145 ? 1.023 -5.609 6.871 1 32.06 145 GLU B O 1
ATOM 2220 N N . ALA B 1 146 ? 1.727 -3.633 7.461 1 29.56 146 ALA B N 1
ATOM 2221 C CA . ALA B 1 146 ? 0.971 -3.844 8.695 1 29.56 146 ALA B CA 1
ATOM 2222 C C . ALA B 1 146 ? -0.42 -3.225 8.594 1 29.56 146 ALA B C 1
ATOM 2224 O O . ALA B 1 146 ? -0.595 -2.168 7.984 1 29.56 146 ALA B O 1
#

Organism: NCBI:txid207340

Foldseek 3Di:
DPPFDFLLNQFAQDADEAEQFQQQVVVVVVLQVQQHQKHFYDFQLDGFFMDGVVLCVVVDVVVPHDSRHDGNNSRTDPDADAAERGHGLVVVVVSCVVVVHFKHFYHYPSRGGRGIDGVLSSCCVVVPDPPVVNVVSNVVRRVSRD/DPPFDFLLNQFAQDADEAEQFQQQVVVVVVLLVVLHQKHFYDFQLDGFFMDGVVLCVVVDVVVVHDSRHDGNNSRTDPDADAAERGHGLVVVVVSCVVVVHFKHFYHYPSRGGRGIDGVLSSCCPVVPDPVVVNVVVNVVRRVSRD